Protein AF-A0A7X9P5X6-F1 (afdb_monomer_lite)

Structure (mmCIF, N/CA/C/O backbone):
data_AF-A0A7X9P5X6-F1
#
_entry.id   AF-A0A7X9P5X6-F1
#
loop_
_atom_site.group_PDB
_atom_site.id
_atom_site.type_symbol
_atom_site.label_atom_id
_atom_site.label_alt_id
_atom_site.label_comp_id
_atom_site.label_asym_id
_atom_site.label_entity_id
_atom_site.label_seq_id
_atom_site.pdbx_PDB_ins_code
_atom_site.Cartn_x
_atom_site.Cartn_y
_atom_site.Cartn_z
_atom_site.occupancy
_atom_site.B_iso_or_equiv
_atom_site.auth_seq_id
_atom_site.auth_comp_id
_atom_site.auth_asym_id
_atom_site.auth_atom_id
_atom_site.pdbx_PDB_model_num
ATOM 1 N N . MET A 1 1 ? -27.173 4.493 -9.302 1.00 32.12 1 MET A N 1
ATOM 2 C CA . MET A 1 1 ? -25.697 4.525 -9.372 1.00 32.12 1 MET A CA 1
ATOM 3 C C . MET A 1 1 ? -25.196 5.198 -8.106 1.00 32.12 1 MET A C 1
ATOM 5 O O . MET A 1 1 ? -25.791 6.210 -7.755 1.00 32.12 1 MET A O 1
ATOM 9 N N . PRO A 1 2 ? -24.207 4.637 -7.390 1.00 41.12 2 PRO A N 1
ATOM 10 C CA . PRO A 1 2 ? -23.535 5.359 -6.313 1.00 41.12 2 PRO A CA 1
ATOM 11 C C . PRO A 1 2 ? -22.932 6.648 -6.884 1.00 41.12 2 PRO A C 1
ATOM 13 O O . PRO A 1 2 ? -22.399 6.628 -7.992 1.00 41.12 2 PRO A O 1
ATOM 16 N N . ASP A 1 3 ? -23.072 7.753 -6.159 1.00 37.12 3 ASP A N 1
ATOM 17 C CA . ASP A 1 3 ? -22.521 9.054 -6.535 1.00 37.12 3 ASP A CA 1
ATOM 18 C C . ASP A 1 3 ? -20.977 8.978 -6.542 1.00 37.12 3 ASP A C 1
ATOM 20 O O . ASP A 1 3 ? -20.393 8.671 -5.497 1.00 37.12 3 ASP A O 1
ATOM 24 N N . PRO A 1 4 ? -20.302 9.207 -7.686 1.00 43.03 4 PRO A N 1
ATOM 25 C CA . PRO A 1 4 ? -18.842 9.131 -7.787 1.00 43.03 4 PRO A CA 1
ATOM 26 C C . PRO A 1 4 ? -18.109 10.176 -6.928 1.00 43.03 4 PRO A C 1
ATOM 28 O O . PRO A 1 4 ? -16.925 9.977 -6.618 1.00 43.03 4 PRO A O 1
ATOM 31 N N . ASP A 1 5 ? -18.807 11.234 -6.503 1.00 42.84 5 ASP A N 1
ATOM 32 C CA . ASP A 1 5 ? -18.291 12.281 -5.617 1.00 42.84 5 ASP A CA 1
ATOM 33 C C . ASP A 1 5 ? -18.535 11.969 -4.133 1.00 42.84 5 ASP A C 1
ATOM 35 O O . ASP A 1 5 ? -17.963 12.612 -3.248 1.00 42.84 5 ASP A O 1
ATOM 39 N N . ASN A 1 6 ? -19.333 10.943 -3.825 1.00 41.75 6 ASN A N 1
ATOM 40 C CA . ASN A 1 6 ? -19.602 10.504 -2.461 1.00 41.75 6 ASN A CA 1
ATOM 41 C C . ASN A 1 6 ? -18.711 9.307 -2.100 1.00 41.75 6 ASN A C 1
ATOM 43 O O . ASN A 1 6 ? -19.165 8.176 -1.913 1.00 41.75 6 ASN A O 1
ATOM 47 N N . ARG A 1 7 ? -17.402 9.566 -2.035 1.00 53.44 7 ARG A N 1
ATOM 48 C CA . ARG A 1 7 ? -16.402 8.587 -1.591 1.00 53.44 7 ARG A CA 1
ATOM 49 C C . ARG A 1 7 ? -16.391 8.542 -0.064 1.00 53.44 7 ARG A C 1
ATOM 51 O O . ARG A 1 7 ? -16.129 9.552 0.582 1.00 53.44 7 ARG A O 1
ATOM 58 N N . GLY A 1 8 ? -16.672 7.380 0.517 1.00 60.75 8 GLY A N 1
ATOM 59 C CA . GLY A 1 8 ? -16.677 7.206 1.966 1.00 60.75 8 GLY A CA 1
ATOM 60 C C . GLY A 1 8 ? -16.771 5.744 2.387 1.00 60.75 8 GLY A C 1
ATOM 61 O O . GLY A 1 8 ? -17.072 4.867 1.580 1.00 60.75 8 GLY A O 1
ATOM 62 N N . ILE A 1 9 ? -16.503 5.492 3.666 1.00 68.81 9 ILE A N 1
ATOM 63 C CA . ILE A 1 9 ? -16.635 4.172 4.286 1.00 68.81 9 ILE A CA 1
ATOM 64 C C . ILE A 1 9 ? -17.982 4.128 5.011 1.00 68.81 9 ILE A C 1
ATOM 66 O O . ILE A 1 9 ? -18.302 5.018 5.800 1.00 68.81 9 ILE A O 1
ATOM 70 N N . CYS A 1 10 ? -18.782 3.094 4.751 1.00 78.06 10 CYS A N 1
ATOM 71 C CA . CYS A 1 10 ? -20.004 2.855 5.512 1.00 78.06 10 CYS A CA 1
ATOM 72 C C . CYS A 1 10 ? -19.641 2.386 6.924 1.00 78.06 10 CYS A C 1
ATOM 74 O O . CYS A 1 10 ? -18.983 1.361 7.089 1.00 78.06 10 CYS A O 1
ATOM 76 N N . MET A 1 11 ? -20.097 3.121 7.936 1.00 82.06 11 MET A N 1
ATOM 77 C CA . MET A 1 11 ? -19.872 2.799 9.344 1.00 82.06 11 MET A CA 1
ATOM 78 C C . MET A 1 11 ? -21.203 2.658 10.076 1.00 82.06 11 MET A C 1
ATOM 80 O O . MET A 1 11 ? -22.177 3.339 9.747 1.00 82.06 11 MET A O 1
ATOM 84 N N . ALA A 1 12 ? -21.239 1.781 11.079 1.00 87.62 12 ALA A N 1
ATOM 85 C CA . ALA A 1 12 ? -22.390 1.664 11.961 1.00 87.62 12 ALA A CA 1
ATOM 86 C C . ALA A 1 12 ? -22.506 2.931 12.818 1.00 87.62 12 ALA A C 1
ATOM 88 O O . ALA A 1 12 ? -21.540 3.339 13.461 1.00 87.62 12 ALA A O 1
ATOM 89 N N . THR A 1 13 ? -23.681 3.556 12.821 1.00 90.25 13 THR A N 1
ATOM 90 C CA . THR A 1 13 ? -23.981 4.678 13.716 1.00 90.25 13 THR A CA 1
ATOM 91 C C . THR A 1 13 ? -24.154 4.188 15.147 1.00 90.25 13 THR A C 1
ATOM 93 O O . THR A 1 13 ? -24.623 3.070 15.357 1.00 90.25 13 THR A O 1
ATOM 96 N N . CYS A 1 14 ? -23.859 5.037 16.123 1.00 91.88 14 CYS A N 1
ATOM 97 C CA . CYS A 1 14 ? -24.010 4.708 17.538 1.00 91.88 14 CYS A CA 1
ATOM 98 C C . CYS A 1 14 ? -24.548 5.892 18.344 1.00 91.88 14 CYS A C 1
ATOM 100 O O . CYS A 1 14 ? -24.562 7.034 17.884 1.00 91.88 14 CYS A O 1
ATOM 102 N N . THR A 1 15 ? -24.989 5.617 19.568 1.00 92.75 15 THR A N 1
ATOM 103 C CA . THR A 1 15 ? -25.292 6.637 20.576 1.00 92.75 15 THR A CA 1
ATOM 104 C C . THR A 1 15 ? -24.248 6.516 21.682 1.00 92.75 15 THR A C 1
ATOM 106 O O . THR A 1 15 ? -24.051 5.399 22.148 1.00 92.75 15 THR A O 1
ATOM 109 N N . PRO A 1 16 ? -23.570 7.601 22.101 1.00 88.44 16 PRO A N 1
ATOM 110 C CA . PRO A 1 16 ? -22.516 7.525 23.112 1.00 88.44 16 PRO A CA 1
ATOM 111 C C . PRO A 1 16 ? -22.957 6.776 24.378 1.00 88.44 16 PRO A C 1
ATOM 113 O O . PRO A 1 16 ? -24.010 7.069 24.943 1.00 88.44 16 PRO A O 1
ATOM 116 N N . GLY A 1 17 ? -22.150 5.805 24.811 1.00 83.12 17 GLY A N 1
ATOM 117 C CA . GLY A 1 17 ? -22.438 4.932 25.950 1.00 83.12 17 GLY A CA 1
ATOM 118 C C . GLY A 1 17 ? -21.519 3.699 25.998 1.00 83.12 17 GLY A C 1
ATOM 119 O O . GLY A 1 17 ? -20.839 3.410 25.013 1.00 83.12 17 GLY A O 1
ATOM 120 N N . PRO A 1 18 ? -21.485 2.964 27.125 1.00 72.44 18 PRO A N 1
ATOM 121 C CA . PRO A 1 18 ? -20.575 1.829 27.332 1.00 72.44 18 PRO A CA 1
ATOM 122 C C . PRO A 1 18 ? -20.867 0.614 26.434 1.00 72.44 18 PRO A C 1
ATOM 124 O O . PRO A 1 18 ? -19.966 -0.163 26.151 1.00 72.44 18 PRO A O 1
ATOM 127 N N . GLU A 1 19 ? -22.100 0.474 25.940 1.00 80.75 19 GLU A N 1
ATOM 128 C CA . GLU A 1 19 ? -22.531 -0.603 25.028 1.00 80.75 19 GLU A CA 1
ATOM 129 C C . GLU A 1 19 ? -22.931 -0.055 23.649 1.00 80.75 19 GLU A C 1
ATOM 131 O O . GLU A 1 19 ? -23.718 -0.646 22.912 1.00 80.75 19 GLU A O 1
ATOM 136 N N . ALA A 1 20 ? -22.411 1.120 23.293 1.00 87.00 20 ALA A N 1
ATOM 137 C CA . ALA A 1 20 ? -22.791 1.826 22.075 1.00 87.00 20 ALA A CA 1
ATOM 138 C C . ALA A 1 20 ? -22.444 1.069 20.783 1.00 87.00 20 ALA A C 1
ATOM 140 O O . ALA A 1 20 ? -23.022 1.345 19.730 1.00 87.00 20 ALA A O 1
ATOM 141 N N . CYS A 1 21 ? -21.492 0.138 20.858 1.00 88.88 21 CYS A N 1
ATOM 142 C CA . CYS A 1 21 ? -20.980 -0.622 19.732 1.00 88.88 21 CYS A CA 1
ATOM 143 C C . CYS A 1 21 ? -20.977 -2.114 20.055 1.00 88.88 21 CYS A C 1
ATOM 145 O O . CYS A 1 21 ? -20.407 -2.543 21.050 1.00 88.88 21 CYS A O 1
ATOM 147 N N . ALA A 1 22 ? -21.594 -2.911 19.180 1.00 87.81 22 ALA A N 1
ATOM 148 C CA . ALA A 1 22 ? -21.736 -4.353 19.386 1.00 87.81 22 ALA A CA 1
ATOM 149 C C . ALA A 1 22 ? -20.424 -5.137 19.203 1.00 87.81 22 ALA A C 1
ATOM 151 O O . ALA A 1 22 ? -20.299 -6.258 19.690 1.00 87.81 22 ALA A O 1
ATOM 152 N N . ARG A 1 23 ? -19.453 -4.581 18.465 1.00 85.44 23 ARG A N 1
ATOM 153 C CA . ARG A 1 23 ? -18.170 -5.240 18.200 1.00 85.44 23 ARG A CA 1
ATOM 154 C C . ARG A 1 23 ? -17.191 -4.948 19.334 1.00 85.44 23 ARG A C 1
ATOM 156 O O . ARG A 1 23 ? -16.952 -3.791 19.661 1.00 85.44 23 ARG A O 1
ATOM 163 N N . GLN A 1 24 ? -16.599 -5.998 19.899 1.00 84.25 24 GLN A N 1
ATOM 164 C CA . GLN A 1 24 ? -15.570 -5.868 20.928 1.00 84.25 24 GLN A CA 1
ATOM 165 C C . GLN A 1 24 ? -14.385 -5.033 20.415 1.00 84.25 24 GLN A C 1
ATOM 167 O O . GLN A 1 24 ? -13.939 -5.220 19.283 1.00 84.25 24 GLN A O 1
ATOM 172 N N . GLY A 1 25 ? -13.900 -4.115 21.256 1.00 82.56 25 GLY A N 1
ATOM 173 C CA . GLY A 1 25 ? -12.820 -3.183 20.921 1.00 82.56 25 GLY A CA 1
ATOM 174 C C . GLY A 1 25 ? -13.265 -1.942 20.133 1.00 82.56 25 GLY A C 1
ATOM 175 O O . GLY A 1 25 ? -12.447 -1.084 19.827 1.00 82.56 25 GLY A O 1
ATOM 176 N N . TYR A 1 26 ? -14.555 -1.794 19.824 1.00 87.25 26 TYR A N 1
ATOM 177 C CA . TYR A 1 26 ? -15.064 -0.597 19.158 1.00 87.25 26 TYR A CA 1
ATOM 178 C C . TYR A 1 26 ? -15.691 0.354 20.174 1.00 87.25 26 TYR A C 1
ATOM 180 O O . TYR A 1 26 ? -16.473 -0.062 21.027 1.00 87.25 26 TYR A O 1
ATOM 188 N N . THR A 1 27 ? -15.406 1.646 20.033 1.00 88.00 27 THR A N 1
ATOM 189 C CA . THR A 1 27 ? -16.037 2.716 20.808 1.00 88.00 27 THR A CA 1
ATOM 190 C C . THR A 1 27 ? -16.797 3.670 19.899 1.00 88.00 27 THR A C 1
ATOM 192 O O . THR A 1 27 ? -16.543 3.789 18.696 1.00 88.00 27 THR A O 1
ATOM 195 N N . CYS A 1 28 ? -17.798 4.328 20.478 1.00 89.69 28 CYS A N 1
ATOM 196 C CA . CYS A 1 28 ? -18.613 5.299 19.770 1.00 89.69 28 CYS A CA 1
ATOM 197 C C . CYS A 1 28 ? -17.862 6.628 19.679 1.00 89.69 28 CYS A C 1
ATOM 199 O O . CYS A 1 28 ? -17.704 7.319 20.686 1.00 89.69 28 CYS A O 1
ATOM 201 N N . LYS A 1 29 ? -17.386 6.975 18.481 1.00 85.38 29 LYS A N 1
ATOM 202 C CA . LYS A 1 29 ? -16.604 8.189 18.220 1.00 85.38 29 LYS A CA 1
ATOM 203 C C . LYS A 1 29 ? -17.434 9.203 17.437 1.00 85.38 29 LYS A C 1
ATOM 205 O O . LYS A 1 29 ? -18.168 8.836 16.519 1.00 85.38 29 LYS A O 1
ATOM 210 N N . SER A 1 30 ? -17.289 10.482 17.778 1.00 84.62 30 SER A N 1
ATOM 211 C CA . SER A 1 30 ? -17.929 11.570 17.037 1.00 84.62 30 SER A CA 1
ATOM 212 C C . SER A 1 30 ? -17.147 11.870 15.761 1.00 84.62 30 SER A C 1
ATOM 214 O O . SER A 1 30 ? -15.949 12.158 15.797 1.00 84.62 30 SER A O 1
ATOM 216 N N . LEU A 1 31 ? -17.826 11.805 14.619 1.00 75.06 31 LEU A N 1
ATOM 217 C CA . LEU A 1 31 ? -17.379 12.456 13.401 1.00 75.06 31 LEU A CA 1
ATOM 218 C C . LEU A 1 31 ? -17.656 13.943 13.592 1.00 75.06 31 LEU A C 1
ATOM 220 O O . LEU A 1 31 ? -18.819 14.343 13.718 1.00 75.06 31 LEU A O 1
ATOM 224 N N . GLY A 1 32 ? -16.588 14.749 13.589 1.00 66.44 32 GLY A N 1
ATOM 225 C CA . GLY A 1 32 ? -16.692 16.208 13.515 1.00 66.44 32 GLY A CA 1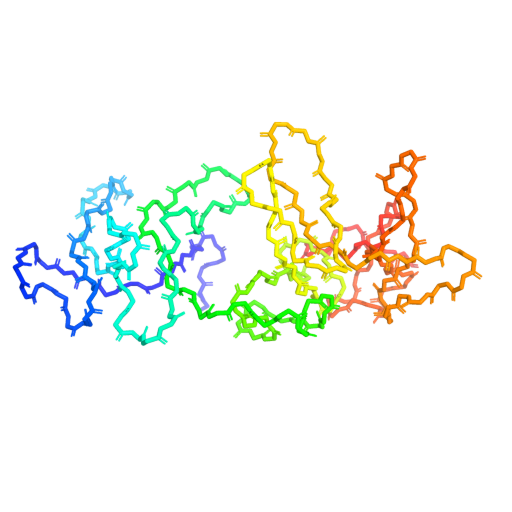
ATOM 226 C C . GLY A 1 32 ? -17.599 16.645 12.354 1.00 66.44 32 GLY A C 1
ATOM 227 O O . GLY A 1 32 ? -17.991 15.809 11.540 1.00 66.44 32 GLY A O 1
ATOM 228 N N . PRO A 1 33 ? -17.957 17.935 12.243 1.00 58.38 33 PRO A N 1
ATOM 229 C CA . PRO A 1 33 ? -19.085 18.398 11.433 1.00 58.38 33 PRO A CA 1
ATOM 230 C C . PRO A 1 33 ? -18.867 18.210 9.920 1.00 58.38 33 PRO A C 1
ATOM 232 O O . PRO A 1 33 ? -18.628 19.150 9.166 1.00 58.38 33 PRO A O 1
ATOM 235 N N . ALA A 1 34 ? -19.010 16.981 9.437 1.00 54.06 34 ALA A N 1
ATOM 236 C CA . ALA A 1 34 ? -19.056 16.645 8.033 1.00 54.06 34 ALA A CA 1
ATOM 237 C C . ALA A 1 34 ? -20.468 16.980 7.543 1.00 54.06 34 ALA A C 1
ATOM 239 O O . ALA A 1 34 ? -21.396 16.184 7.668 1.00 54.06 34 ALA A O 1
ATOM 240 N N . ARG A 1 35 ? -20.632 18.189 6.996 1.00 53.44 35 ARG A N 1
ATOM 241 C CA . ARG A 1 35 ? -21.887 18.675 6.391 1.00 53.44 35 ARG A CA 1
ATOM 242 C C . ARG A 1 35 ? -23.055 18.857 7.380 1.00 53.44 35 ARG A C 1
ATOM 244 O O . ARG A 1 35 ? -24.189 18.504 7.075 1.00 53.44 35 ARG A O 1
ATOM 251 N N . GLY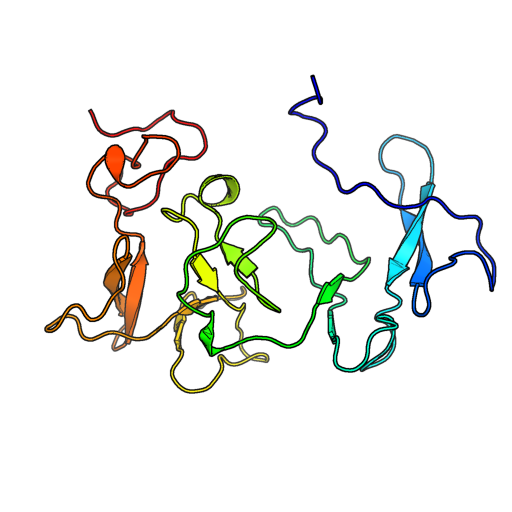 A 1 36 ? -22.790 19.475 8.534 1.00 53.88 36 GLY A N 1
ATOM 252 C CA . GLY A 1 36 ? -23.836 20.160 9.313 1.00 53.88 36 GLY A CA 1
ATOM 253 C C . GLY A 1 36 ? -24.554 19.354 10.401 1.00 53.88 36 GLY A C 1
ATOM 254 O O . GLY A 1 36 ? -25.485 19.881 11.000 1.00 53.88 36 GLY A O 1
ATOM 255 N N . ALA A 1 37 ? -24.120 18.129 10.702 1.00 61.34 37 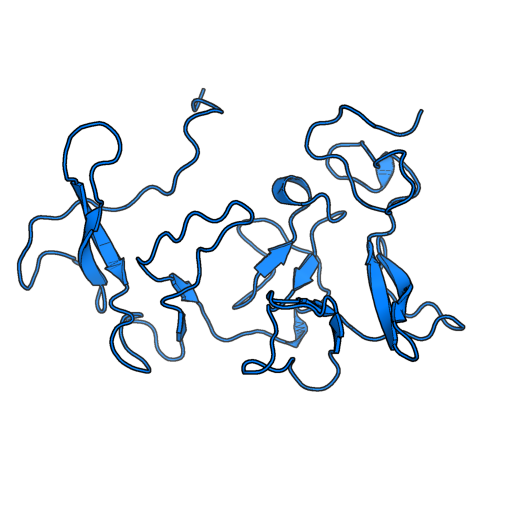ALA A N 1
ATOM 256 C CA . ALA A 1 37 ? -24.525 17.422 11.917 1.00 61.34 37 ALA A CA 1
ATOM 257 C C . ALA A 1 37 ? -23.374 16.553 12.432 1.00 61.34 37 ALA A C 1
ATOM 259 O O . ALA A 1 37 ? -22.733 15.856 11.643 1.00 61.34 37 ALA A O 1
ATOM 260 N N . GLU A 1 38 ? -23.130 16.578 13.744 1.00 71.19 38 GLU A N 1
ATOM 261 C CA . GLU A 1 38 ? -22.280 15.579 14.391 1.00 71.19 38 GLU A CA 1
ATOM 262 C C . GLU A 1 38 ? -22.928 14.205 14.225 1.00 71.19 38 GLU A C 1
ATOM 264 O O . GLU A 1 38 ? -24.117 14.015 14.504 1.00 71.19 38 GLU A O 1
ATOM 269 N N . LYS A 1 39 ? -22.154 13.242 13.731 1.00 82.25 39 LYS A N 1
ATOM 270 C CA . LYS A 1 39 ? -22.594 11.853 13.611 1.00 82.25 39 LYS A CA 1
ATOM 271 C C . LYS A 1 39 ? -21.665 10.989 14.427 1.00 82.25 39 LYS A C 1
ATOM 273 O O . LYS A 1 39 ? -20.463 11.002 14.210 1.00 82.25 39 LYS A O 1
ATOM 278 N N . ASN A 1 40 ? -22.232 10.197 15.321 1.00 87.69 40 ASN A N 1
ATOM 279 C CA . ASN A 1 40 ? -21.457 9.235 16.080 1.00 87.69 40 ASN A CA 1
ATOM 280 C C . ASN A 1 40 ? -21.431 7.895 15.344 1.00 87.69 40 ASN A C 1
ATOM 282 O O . ASN A 1 40 ? -22.470 7.412 14.878 1.00 87.69 40 ASN A O 1
ATOM 286 N N . VAL A 1 41 ? -20.247 7.304 15.238 1.00 88.69 41 VAL A N 1
ATOM 287 C CA . VAL A 1 41 ? -20.019 6.021 14.567 1.00 88.69 41 VAL A CA 1
ATOM 288 C C . VAL A 1 41 ? -19.155 5.102 15.414 1.00 88.69 41 VAL A C 1
ATOM 290 O O . VAL A 1 41 ? -18.311 5.550 16.187 1.00 88.69 41 VAL A O 1
ATOM 293 N N . CYS A 1 42 ? -19.363 3.801 15.254 1.00 88.88 42 CYS A N 1
ATOM 294 C CA . CYS A 1 42 ? -18.512 2.790 15.857 1.00 88.88 42 CYS A CA 1
ATOM 295 C C . CYS A 1 42 ? -17.194 2.682 15.099 1.00 88.88 42 CYS A C 1
ATOM 297 O O . CYS A 1 42 ? -17.184 2.339 13.914 1.00 88.88 42 CYS A O 1
ATOM 299 N N . ALA A 1 43 ? -16.091 2.909 15.805 1.00 85.75 43 ALA A N 1
ATOM 300 C CA . ALA A 1 43 ? -14.736 2.795 15.283 1.00 85.75 43 ALA A CA 1
ATOM 301 C C . ALA A 1 43 ? -13.828 2.059 16.285 1.00 85.75 43 ALA A C 1
ATOM 303 O O . ALA A 1 43 ? -14.134 2.068 17.480 1.00 85.75 43 ALA A O 1
ATOM 304 N N . PRO A 1 44 ? -12.729 1.428 15.830 1.00 85.69 44 PRO A N 1
ATOM 305 C CA . PRO A 1 44 ? -11.773 0.775 16.719 1.00 85.69 44 PRO A CA 1
ATOM 306 C C . PRO A 1 44 ? -11.218 1.727 17.784 1.00 85.69 44 PRO A C 1
ATOM 308 O O . PRO A 1 44 ? -10.893 2.881 17.493 1.00 85.69 44 PRO A O 1
ATOM 311 N N . ASP A 1 45 ? -11.073 1.251 19.015 1.00 84.69 45 ASP A N 1
ATOM 312 C CA . ASP A 1 45 ? -10.461 2.005 20.107 1.00 84.69 45 ASP A CA 1
ATOM 313 C C . ASP A 1 45 ? -8.944 1.790 20.175 1.00 84.69 45 ASP A C 1
ATOM 315 O O . ASP A 1 45 ? -8.439 1.111 21.061 1.00 84.69 45 ASP A O 1
ATOM 319 N N . CYS A 1 46 ? -8.211 2.385 19.230 1.00 78.50 46 CYS A N 1
ATOM 320 C CA . CYS A 1 46 ? -6.749 2.266 19.150 1.00 78.50 46 CYS A CA 1
ATOM 321 C C . CYS A 1 46 ? -5.972 3.077 20.212 1.00 78.50 46 CYS A C 1
ATOM 323 O O . CYS A 1 46 ? -4.812 3.417 19.991 1.00 78.50 46 CYS A O 1
ATOM 325 N N . ASN A 1 47 ? -6.593 3.456 21.334 1.00 72.69 47 ASN A N 1
ATOM 326 C CA . ASN A 1 47 ? -5.932 4.243 22.384 1.00 72.69 47 ASN A CA 1
ATOM 327 C C . ASN A 1 47 ? -5.051 3.396 23.319 1.00 72.69 47 ASN A C 1
ATOM 329 O O . ASN A 1 47 ? -4.252 3.948 24.073 1.00 72.69 47 ASN A O 1
ATOM 333 N N . GLU A 1 48 ? -5.172 2.069 23.275 1.00 62.06 48 GLU A N 1
ATOM 334 C CA . GLU A 1 48 ? -4.286 1.158 23.999 1.00 62.06 48 GLU A CA 1
ATOM 335 C C . GLU A 1 48 ? -3.306 0.496 23.025 1.00 62.06 48 GLU A C 1
ATOM 337 O O . GLU A 1 48 ? -3.669 0.186 21.893 1.00 62.06 48 GLU A O 1
ATOM 342 N N . ALA A 1 49 ? -2.076 0.218 23.476 1.00 52.09 49 ALA A N 1
ATOM 343 C CA . ALA A 1 49 ? -0.972 -0.298 22.650 1.00 52.09 49 ALA A CA 1
ATOM 344 C C . ALA A 1 49 ? -1.266 -1.625 21.905 1.00 52.09 49 ALA A C 1
ATOM 346 O O . ALA A 1 49 ? -0.510 -2.009 21.019 1.00 52.09 49 ALA A O 1
ATOM 347 N N . HIS A 1 50 ? -2.374 -2.300 22.228 1.00 52.53 50 HIS A N 1
ATOM 348 C CA . HIS A 1 50 ? -2.908 -3.474 21.527 1.00 52.53 50 HIS A CA 1
ATOM 349 C C . HIS A 1 50 ? -4.450 -3.472 21.457 1.00 52.53 50 HIS A C 1
ATOM 351 O O . HIS A 1 50 ? -5.063 -4.497 21.159 1.00 52.53 50 HIS A O 1
ATOM 357 N N . GLY A 1 51 ? -5.092 -2.356 21.808 1.00 55.03 51 GLY A N 1
ATOM 358 C CA . GLY A 1 51 ? -6.531 -2.299 22.043 1.00 55.03 51 GLY A CA 1
ATOM 359 C C . GLY A 1 51 ? -7.301 -1.922 20.794 1.00 55.03 51 GLY A C 1
ATOM 360 O O . GLY A 1 51 ? -6.873 -1.088 20.008 1.00 55.03 51 GLY A O 1
ATOM 361 N N . GLY A 1 52 ? -8.452 -2.558 20.622 1.00 69.19 52 GLY A N 1
ATOM 362 C CA . GLY A 1 52 ? -9.498 -2.100 19.715 1.00 69.19 52 GLY A CA 1
ATOM 363 C C . GLY A 1 52 ? -9.938 -3.126 18.674 1.00 69.19 52 GLY A C 1
ATOM 364 O O . GLY A 1 52 ? -11.063 -3.079 18.177 1.00 69.19 52 GLY A O 1
ATOM 365 N N . CYS A 1 53 ? -9.092 -4.107 18.385 1.00 75.50 53 CYS A N 1
ATOM 366 C CA . CYS A 1 53 ? -9.419 -5.186 17.465 1.00 75.50 53 CYS A CA 1
ATOM 367 C C . CYS A 1 53 ? -9.742 -6.420 18.296 1.00 75.50 53 CYS A C 1
ATOM 369 O O . CYS A 1 53 ? -8.861 -6.993 18.925 1.00 75.50 53 CYS A O 1
ATOM 371 N N . GLY A 1 54 ? -11.022 -6.794 18.371 1.00 74.25 54 GLY A N 1
ATOM 372 C CA . GLY A 1 54 ? -11.467 -7.955 19.152 1.00 74.25 54 GLY A CA 1
ATOM 373 C C . GLY A 1 54 ? -10.831 -9.283 18.713 1.00 74.25 54 GLY A C 1
ATOM 374 O O . GLY A 1 54 ? -10.952 -10.288 19.407 1.00 74.25 54 GLY A O 1
ATOM 375 N N . GLU A 1 55 ? -10.152 -9.302 17.567 1.00 82.94 55 GLU A N 1
ATOM 376 C CA . GLU A 1 55 ? -9.447 -10.447 17.016 1.00 82.94 55 GLU A CA 1
ATOM 377 C C . GLU A 1 55 ? -7.996 -10.570 17.522 1.00 82.94 55 GLU A C 1
ATOM 379 O O . GLU A 1 55 ? -7.191 -9.644 17.436 1.00 82.94 55 GLU A O 1
ATOM 384 N N . THR A 1 56 ? -7.613 -11.768 17.976 1.00 82.19 56 THR A N 1
ATOM 385 C CA . THR A 1 56 ? -6.248 -12.054 18.445 1.00 82.19 56 THR A CA 1
ATOM 386 C C . THR A 1 56 ? -5.197 -11.799 17.360 1.00 82.19 56 THR A C 1
ATOM 388 O O . THR A 1 56 ? -5.306 -12.302 16.240 1.00 82.19 56 THR A O 1
ATOM 391 N N . GLY A 1 57 ? -4.150 -11.053 17.720 1.00 80.50 57 GLY A N 1
ATOM 392 C CA . GLY A 1 57 ? -3.014 -10.740 16.849 1.00 80.50 57 GLY A CA 1
ATOM 393 C C . GLY A 1 57 ? -3.259 -9.596 15.866 1.00 80.50 57 GLY A C 1
ATOM 394 O O . GLY A 1 57 ? -2.341 -9.228 15.144 1.00 80.50 57 GLY A O 1
ATOM 395 N N . TRP A 1 58 ? -4.462 -9.023 15.814 1.00 86.12 58 TRP A N 1
ATOM 396 C CA . TRP A 1 58 ? -4.703 -7.835 15.002 1.00 86.12 58 TRP A CA 1
ATOM 397 C C . TRP A 1 58 ? -4.089 -6.602 15.660 1.00 86.12 58 TRP A C 1
ATOM 399 O O . TRP A 1 58 ? -4.095 -6.462 16.882 1.00 86.12 58 TRP A O 1
ATOM 409 N N . ILE A 1 59 ? -3.570 -5.708 14.828 1.00 82.81 59 ILE A N 1
ATOM 410 C CA . ILE A 1 59 ? -2.985 -4.437 15.237 1.00 82.81 59 ILE A CA 1
ATOM 411 C C . ILE A 1 59 ? -4.038 -3.355 14.999 1.00 82.81 59 ILE A C 1
ATOM 413 O O . ILE A 1 59 ? -4.666 -3.307 13.939 1.00 82.81 59 ILE A O 1
ATOM 417 N N . CYS A 1 60 ? -4.252 -2.503 15.998 1.00 84.56 60 CYS A N 1
ATOM 418 C CA . CYS A 1 60 ? -5.047 -1.294 15.842 1.00 84.56 60 CYS A CA 1
ATOM 419 C C . CYS A 1 60 ? -4.089 -0.167 15.476 1.00 84.56 60 CYS A C 1
ATOM 421 O O . CYS A 1 60 ? -3.344 0.303 16.331 1.00 84.56 60 CYS A O 1
ATOM 423 N N . ASP A 1 61 ? -4.072 0.232 14.210 1.00 77.69 61 ASP A N 1
ATOM 424 C CA . ASP A 1 61 ? -3.286 1.377 13.771 1.00 77.69 61 ASP A CA 1
ATOM 425 C C . ASP A 1 61 ? -4.151 2.644 13.912 1.00 77.69 61 ASP A C 1
ATOM 427 O O . ASP A 1 61 ? -5.122 2.791 13.164 1.00 77.69 61 ASP A O 1
ATOM 431 N N . PRO A 1 62 ? -3.856 3.556 14.863 1.00 75.06 62 PRO A N 1
ATOM 432 C CA . PRO A 1 62 ? -4.615 4.795 15.045 1.00 75.06 62 PRO A CA 1
ATOM 433 C C . PRO A 1 62 ? -4.441 5.792 13.886 1.00 75.06 62 PRO A C 1
ATOM 435 O O . PRO A 1 62 ? -5.256 6.710 13.752 1.00 75.06 62 PRO A O 1
ATOM 438 N N . TYR A 1 63 ? -3.408 5.617 13.059 1.00 68.56 63 TYR A N 1
ATOM 439 C CA . TYR A 1 63 ? -3.046 6.481 11.937 1.00 68.56 63 TYR A CA 1
ATOM 440 C C . TYR A 1 63 ? -3.443 5.893 10.577 1.00 68.56 63 TYR A C 1
ATOM 442 O O . TYR A 1 63 ? -3.577 6.648 9.611 1.00 68.56 63 TYR A O 1
ATOM 450 N N . ALA A 1 64 ? -3.715 4.588 10.495 1.00 63.19 64 ALA A N 1
ATOM 451 C CA . ALA A 1 64 ? -4.221 3.954 9.282 1.00 63.19 64 ALA A CA 1
ATOM 452 C C . ALA A 1 64 ? -5.476 4.678 8.775 1.00 63.19 64 ALA A C 1
ATOM 454 O O . ALA A 1 64 ? -6.530 4.684 9.415 1.00 63.19 64 ALA A O 1
ATOM 455 N N . GLY A 1 65 ? -5.361 5.275 7.587 1.00 52.03 65 GLY A N 1
ATOM 456 C CA . GLY A 1 65 ? -6.394 6.142 7.019 1.00 52.03 65 GLY A CA 1
ATOM 457 C C . GLY A 1 65 ? -5.911 7.537 6.629 1.00 52.03 65 GLY A C 1
ATOM 458 O O . GLY A 1 65 ? -6.725 8.310 6.122 1.00 52.03 65 GLY A O 1
ATOM 459 N N . VAL A 1 66 ? -4.618 7.855 6.790 1.00 50.91 66 VAL A N 1
ATOM 460 C CA . VAL A 1 66 ? -3.986 8.984 6.084 1.00 50.91 66 VAL A CA 1
ATOM 461 C C . VAL A 1 66 ? -3.919 8.659 4.590 1.00 50.91 66 VAL A C 1
ATOM 463 O O . VAL A 1 66 ? -2.892 8.271 4.048 1.00 50.91 66 VAL A O 1
ATOM 466 N N . PHE A 1 67 ? -5.043 8.783 3.890 1.00 49.44 67 PHE A N 1
ATOM 467 C CA . PHE A 1 67 ? -5.024 8.674 2.438 1.00 49.44 67 PHE A CA 1
ATOM 468 C C . PHE A 1 67 ? -4.293 9.881 1.840 1.00 49.44 67 PHE A C 1
ATOM 470 O O . PHE A 1 67 ? -4.487 11.019 2.279 1.00 49.44 67 PHE A O 1
ATOM 477 N N . LEU A 1 68 ? -3.484 9.601 0.812 1.00 44.91 68 LEU A N 1
ATOM 478 C CA . LEU A 1 68 ? -2.885 10.536 -0.148 1.00 44.91 68 LEU A CA 1
ATOM 479 C C . LEU A 1 68 ? -3.849 11.705 -0.440 1.00 44.91 68 LEU A C 1
ATOM 481 O O . LEU A 1 68 ? -4.771 11.582 -1.244 1.00 44.91 68 LEU A O 1
ATOM 485 N N . GLY A 1 69 ? -3.681 12.816 0.283 1.00 41.53 69 GLY A N 1
ATOM 486 C CA . GLY A 1 69 ? -4.665 13.906 0.349 1.00 41.53 69 GLY A CA 1
ATOM 487 C C . GLY A 1 69 ? -4.804 14.573 1.723 1.00 41.53 69 GLY A C 1
ATOM 488 O O . GLY A 1 69 ? -5.449 15.613 1.819 1.00 41.53 69 GLY A O 1
ATOM 489 N N . GLY A 1 70 ? -4.191 14.020 2.778 1.00 39.47 70 GLY A N 1
ATOM 490 C CA . GLY A 1 70 ? -4.022 14.699 4.073 1.00 39.47 70 GLY A CA 1
ATOM 491 C C . GLY A 1 70 ? -5.253 14.699 4.986 1.00 39.47 70 GLY A C 1
ATOM 492 O O . GLY A 1 70 ? -5.238 15.350 6.027 1.00 39.47 70 GLY A O 1
ATOM 493 N N . ALA A 1 71 ? -6.313 13.966 4.635 1.00 43.41 71 ALA A N 1
ATOM 494 C CA . ALA A 1 71 ? -7.449 13.765 5.526 1.00 43.41 71 ALA A CA 1
ATOM 495 C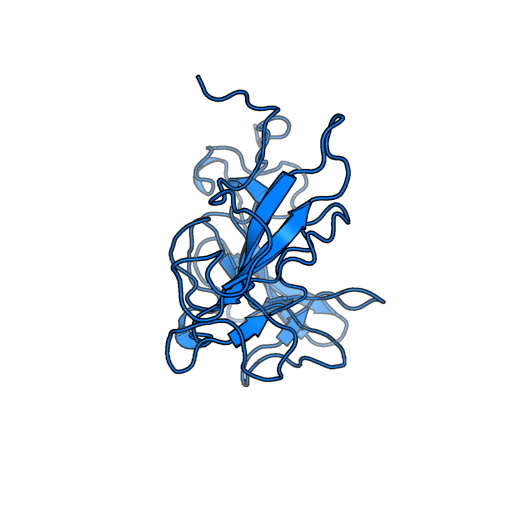 C . ALA A 1 71 ? -7.145 12.612 6.493 1.00 43.41 71 ALA A C 1
ATOM 497 O O . ALA A 1 71 ? -7.339 11.443 6.168 1.00 43.41 71 ALA A O 1
ATOM 498 N N . THR A 1 72 ? -6.659 12.942 7.688 1.00 49.53 72 THR A N 1
ATOM 499 C CA . THR A 1 72 ? -6.567 12.019 8.822 1.00 49.53 72 THR A CA 1
ATOM 500 C C . THR A 1 72 ? -7.971 11.703 9.326 1.00 49.53 72 THR A C 1
ATOM 502 O O . THR A 1 72 ? -8.562 12.440 10.116 1.00 49.53 72 THR A O 1
ATOM 505 N N . PHE A 1 73 ? -8.522 10.571 8.906 1.00 53.53 73 PHE A N 1
ATOM 506 C CA . PHE A 1 73 ? -9.633 9.964 9.628 1.00 53.53 73 PHE A CA 1
ATOM 507 C C . PHE A 1 73 ? -9.033 9.241 10.838 1.00 53.53 73 PHE A C 1
ATOM 509 O O . PHE A 1 73 ? -8.797 8.042 10.775 1.00 53.53 73 PHE A O 1
ATOM 516 N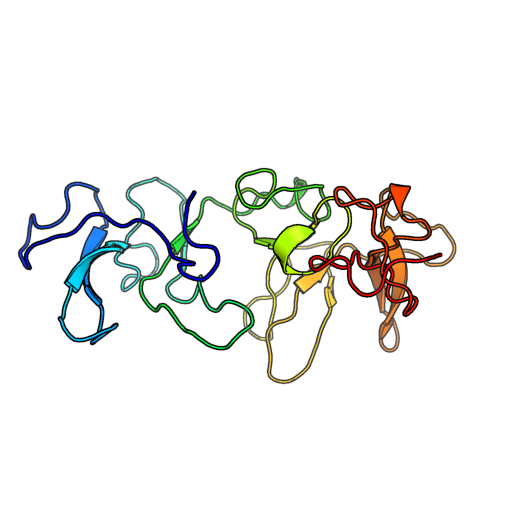 N . GLY A 1 74 ? -8.742 9.973 11.923 1.00 56.59 74 GLY A N 1
ATOM 517 C CA . GLY A 1 74 ? -8.147 9.472 13.182 1.00 56.59 74 GLY A CA 1
ATOM 518 C C . GLY A 1 74 ? -9.030 8.492 13.973 1.00 56.59 74 GLY A C 1
ATOM 519 O O . GLY A 1 74 ? -9.101 8.530 15.199 1.00 56.59 74 GLY A O 1
ATOM 520 N N . PHE A 1 75 ? -9.773 7.644 13.271 1.00 67.25 75 PHE A N 1
ATOM 521 C CA . PHE A 1 75 ? -10.660 6.630 13.821 1.00 67.25 75 PHE A CA 1
ATOM 522 C C . PHE A 1 75 ? -9.938 5.304 14.048 1.00 67.25 75 PHE A C 1
ATOM 524 O O . PHE A 1 75 ? -10.453 4.482 14.805 1.00 67.25 75 PHE A O 1
ATOM 531 N N . GLY A 1 76 ? -8.742 5.157 13.474 1.00 72.62 76 GLY A N 1
ATOM 532 C CA . GLY A 1 76 ? -7.925 3.960 13.519 1.00 72.62 76 GLY A CA 1
ATOM 533 C C . GLY A 1 76 ? -8.499 2.810 12.691 1.00 72.62 76 GLY A C 1
ATOM 534 O O . GLY A 1 76 ? -9.702 2.740 12.415 1.00 72.62 76 GLY A O 1
ATOM 535 N N . ARG A 1 77 ? -7.634 1.888 12.278 1.00 79.62 77 ARG A N 1
ATOM 536 C CA . ARG A 1 77 ? -8.009 0.691 11.526 1.00 79.62 77 ARG A CA 1
ATOM 537 C C . ARG A 1 77 ? -7.488 -0.546 12.232 1.00 79.62 77 ARG A C 1
ATOM 539 O O . ARG A 1 77 ? -6.328 -0.627 12.609 1.00 79.62 77 ARG A O 1
ATOM 546 N N . CYS A 1 78 ? -8.352 -1.548 12.304 1.00 83.69 78 CYS A N 1
ATOM 547 C CA . CYS A 1 78 ? -7.935 -2.899 12.627 1.00 83.69 78 CYS A CA 1
ATOM 548 C C . CYS A 1 78 ? -7.328 -3.569 11.401 1.00 83.69 78 CYS A C 1
ATOM 550 O O . CYS A 1 78 ? -8.019 -3.765 10.393 1.00 83.69 78 CYS A O 1
ATOM 552 N N . GLN A 1 79 ? -6.054 -3.933 11.502 1.00 82.50 79 GLN A N 1
ATOM 553 C CA . GLN A 1 79 ? -5.339 -4.687 10.486 1.00 82.50 79 GLN A CA 1
ATOM 554 C C . GLN A 1 79 ? -4.904 -6.051 11.029 1.00 82.50 79 GLN A C 1
ATOM 556 O O . GLN A 1 79 ? -4.462 -6.149 12.175 1.00 82.50 79 GLN A O 1
ATOM 561 N N . PRO A 1 80 ? -5.054 -7.134 10.247 1.00 85.81 80 PRO A N 1
ATOM 562 C CA . PRO A 1 80 ? -4.446 -8.405 10.614 1.00 85.81 80 PRO A CA 1
ATOM 563 C C . PRO A 1 80 ? -2.912 -8.269 10.603 1.00 85.81 80 PRO A C 1
ATOM 565 O O . PRO A 1 80 ? -2.404 -7.316 10.015 1.00 85.81 80 PRO A O 1
ATOM 568 N N . PRO A 1 81 ? -2.170 -9.228 11.187 1.00 85.12 81 PRO A N 1
ATOM 569 C CA . PRO A 1 81 ? -0.719 -9.277 11.041 1.00 85.12 81 PRO A CA 1
ATOM 570 C C . PRO A 1 81 ? -0.293 -9.178 9.577 1.00 85.12 81 PRO A C 1
ATOM 572 O O . PRO A 1 81 ? -0.927 -9.797 8.712 1.00 85.12 81 PRO A O 1
ATOM 575 N N . LEU A 1 82 ? 0.785 -8.432 9.342 1.00 85.50 82 LEU A N 1
ATOM 576 C CA . LEU A 1 82 ? 1.429 -8.318 8.044 1.00 85.50 82 LEU A CA 1
ATOM 577 C C . LEU A 1 82 ? 1.890 -9.694 7.557 1.00 85.50 82 LEU A C 1
ATOM 579 O O . LEU A 1 82 ? 2.642 -10.396 8.234 1.00 85.50 82 LEU A O 1
ATOM 583 N N . ASP A 1 83 ? 1.431 -10.074 6.372 1.00 88.88 83 ASP A N 1
ATOM 584 C CA . ASP A 1 83 ? 1.938 -11.225 5.638 1.00 88.88 83 ASP A CA 1
ATOM 585 C C . ASP A 1 83 ? 3.084 -10.767 4.734 1.00 88.88 83 ASP A C 1
ATOM 587 O O . ASP A 1 83 ? 2.867 -10.308 3.610 1.00 88.88 83 ASP A O 1
ATOM 591 N N . THR A 1 84 ? 4.315 -10.864 5.236 1.00 86.75 84 THR A N 1
ATOM 592 C CA . THR A 1 84 ? 5.511 -10.410 4.511 1.00 86.75 84 THR A CA 1
ATOM 593 C C . THR A 1 84 ? 5.735 -11.175 3.208 1.00 86.75 84 THR A C 1
ATOM 595 O O . THR A 1 84 ? 6.308 -10.625 2.272 1.00 86.75 84 THR A O 1
ATOM 598 N N . VAL A 1 85 ? 5.213 -12.401 3.090 1.00 85.75 85 VAL A N 1
ATOM 599 C CA . VAL A 1 85 ? 5.284 -13.203 1.857 1.00 85.75 85 VAL A CA 1
ATOM 600 C C . VAL A 1 85 ? 4.404 -12.608 0.753 1.00 85.75 85 VAL A C 1
ATOM 602 O O . VAL A 1 85 ? 4.672 -12.809 -0.432 1.00 85.75 85 VAL A O 1
ATOM 605 N N . ALA A 1 86 ? 3.364 -11.855 1.119 1.00 87.25 86 ALA A N 1
ATOM 606 C CA . ALA A 1 86 ? 2.498 -11.175 0.165 1.00 87.25 86 ALA A CA 1
ATOM 607 C C . ALA A 1 86 ? 3.087 -9.850 -0.342 1.00 87.25 86 ALA A C 1
ATOM 609 O O . ALA A 1 86 ? 2.586 -9.325 -1.336 1.00 87.25 86 ALA A O 1
ATOM 610 N N . LEU A 1 87 ? 4.123 -9.297 0.300 1.00 87.19 87 LEU A N 1
ATOM 611 C CA . LEU A 1 87 ? 4.729 -8.030 -0.111 1.00 87.19 87 LEU A CA 1
ATOM 612 C C . LEU A 1 87 ? 5.395 -8.152 -1.483 1.00 87.19 87 LEU A C 1
ATOM 614 O O . LEU A 1 87 ? 6.006 -9.158 -1.835 1.00 87.19 87 LEU A O 1
ATOM 618 N N . GLY A 1 88 ? 5.188 -7.136 -2.317 1.00 83.50 88 GLY A N 1
ATOM 619 C CA . GLY A 1 88 ? 5.487 -7.197 -3.744 1.00 83.50 88 GLY A CA 1
ATOM 620 C C . GLY A 1 88 ? 4.481 -8.023 -4.561 1.00 83.50 88 GLY A C 1
ATOM 621 O O . GLY A 1 88 ? 4.518 -7.991 -5.788 1.00 83.50 88 GLY A O 1
ATOM 622 N N . GLY A 1 89 ? 3.548 -8.741 -3.932 1.00 87.38 89 GLY A N 1
ATOM 623 C CA . GLY A 1 89 ? 2.504 -9.533 -4.585 1.00 87.38 89 GLY A CA 1
ATOM 624 C C . GLY A 1 89 ? 1.379 -8.691 -5.206 1.00 87.38 89 GLY A C 1
ATOM 625 O O . GLY A 1 89 ? 1.256 -7.494 -4.923 1.00 87.38 89 GLY A O 1
ATOM 626 N N . PRO A 1 90 ? 0.592 -9.255 -6.145 1.00 89.00 90 PRO A N 1
ATOM 627 C CA . PRO A 1 90 ? -0.521 -8.547 -6.773 1.00 89.00 90 PRO A CA 1
ATOM 628 C C . PRO A 1 90 ? -1.682 -8.388 -5.796 1.00 89.00 90 PRO A C 1
ATOM 630 O O . PRO A 1 90 ? -1.920 -9.244 -4.943 1.00 89.00 90 PRO A O 1
ATOM 633 N N . CYS A 1 91 ? -2.447 -7.311 -5.944 1.00 90.50 91 CYS A N 1
ATOM 634 C CA . CYS A 1 91 ? -3.550 -7.031 -5.036 1.00 90.50 91 CYS A CA 1
ATOM 635 C C . CYS A 1 91 ? -4.672 -6.222 -5.671 1.00 90.50 91 CYS A C 1
ATOM 637 O O . CYS A 1 91 ? -4.561 -5.646 -6.748 1.00 90.50 91 CYS A O 1
ATOM 639 N N . ARG A 1 92 ? -5.791 -6.163 -4.957 1.00 86.69 92 ARG A N 1
ATOM 640 C CA . ARG A 1 92 ? -6.916 -5.269 -5.219 1.00 86.69 92 ARG A CA 1
ATOM 641 C C . ARG A 1 92 ? -7.245 -4.525 -3.932 1.00 86.69 92 ARG A C 1
ATOM 643 O O . ARG A 1 92 ? -6.891 -4.980 -2.849 1.00 86.69 92 ARG A O 1
ATOM 650 N N . ILE A 1 93 ? -7.995 -3.428 -4.041 1.00 80.25 93 ILE A N 1
ATOM 651 C CA . ILE A 1 93 ? -8.407 -2.591 -2.895 1.00 80.25 93 ILE A CA 1
ATOM 652 C C . ILE A 1 93 ? -8.910 -3.427 -1.704 1.00 80.25 93 ILE A C 1
ATOM 654 O O . ILE A 1 93 ? -8.651 -3.089 -0.555 1.00 80.25 93 ILE A O 1
ATOM 658 N N . THR A 1 94 ? -9.622 -4.522 -1.972 1.00 73.81 94 THR A N 1
ATOM 659 C CA . THR A 1 94 ? -10.267 -5.351 -0.948 1.00 73.81 94 THR A CA 1
ATOM 660 C C . THR A 1 94 ? -9.605 -6.714 -0.726 1.00 73.81 94 THR A C 1
ATOM 662 O O . THR A 1 94 ? -10.158 -7.526 0.012 1.00 73.81 94 THR A O 1
ATOM 665 N N . SER A 1 95 ? -8.485 -7.034 -1.384 1.00 80.50 95 SER A N 1
ATOM 666 C CA . SER A 1 95 ? -7.902 -8.385 -1.326 1.00 80.50 95 SER A CA 1
ATOM 667 C C . SER A 1 95 ? -6.440 -8.432 -1.763 1.00 80.50 95 SER A C 1
ATOM 669 O O . SER A 1 95 ? -6.051 -7.713 -2.674 1.00 80.50 95 SER A O 1
ATOM 671 N N . GLY A 1 96 ? -5.664 -9.369 -1.225 1.00 78.81 96 GLY A N 1
ATOM 672 C CA . GLY A 1 96 ? -4.319 -9.692 -1.721 1.00 78.81 96 GLY A CA 1
ATOM 673 C C . GLY A 1 96 ? -3.185 -9.238 -0.807 1.00 78.81 96 GLY A C 1
ATOM 674 O O . GLY A 1 96 ? -2.160 -9.899 -0.794 1.00 78.81 96 GLY A O 1
ATOM 675 N N . CYS A 1 97 ? -3.396 -8.212 0.027 1.00 85.75 97 CYS A N 1
ATOM 676 C CA . CYS A 1 97 ? -2.410 -7.762 1.019 1.00 85.75 97 CYS A CA 1
ATOM 677 C C . CYS A 1 97 ? -2.979 -7.928 2.418 1.00 85.75 97 CYS A C 1
ATOM 679 O O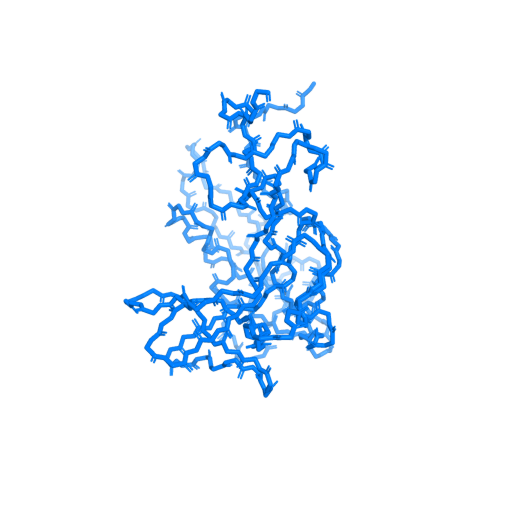 . CYS A 1 97 ? -3.747 -7.089 2.900 1.00 85.75 97 CYS A O 1
ATOM 681 N N . ARG A 1 98 ? -2.659 -9.045 3.069 1.00 87.06 98 ARG A N 1
ATOM 682 C CA . ARG A 1 98 ? -3.064 -9.244 4.456 1.00 87.06 98 ARG A CA 1
ATOM 683 C C . ARG A 1 98 ? -2.128 -8.440 5.353 1.00 87.06 98 ARG A C 1
ATOM 685 O O . ARG A 1 98 ? -0.941 -8.719 5.404 1.00 87.06 98 ARG A O 1
ATOM 692 N N . GLY A 1 99 ? -2.691 -7.449 6.036 1.00 80.88 99 GLY A N 1
ATOM 693 C CA . GLY A 1 99 ? -1.972 -6.645 7.022 1.00 80.88 99 GLY A CA 1
ATOM 694 C C . GLY A 1 99 ? -1.107 -5.532 6.441 1.00 80.88 99 GLY A C 1
ATOM 695 O O . GLY A 1 99 ? -0.507 -4.826 7.226 1.00 80.88 99 GLY A O 1
ATOM 696 N N . GLY A 1 100 ? -1.105 -5.353 5.114 1.00 84.38 100 GLY A N 1
ATOM 697 C CA . GLY A 1 100 ? -0.450 -4.227 4.446 1.00 84.38 100 GLY A CA 1
ATOM 698 C C . GLY A 1 100 ? -1.392 -3.437 3.537 1.00 84.38 100 GLY A C 1
ATOM 699 O O . GLY A 1 100 ? -2.621 -3.619 3.540 1.00 84.38 100 GLY A O 1
ATOM 700 N N . PHE A 1 101 ? -0.813 -2.568 2.715 1.00 84.88 101 PHE A N 1
ATOM 701 C CA . PHE A 1 101 ? -1.520 -1.674 1.805 1.00 84.88 101 PHE A CA 1
ATOM 702 C C . PHE A 1 101 ? -1.479 -2.188 0.372 1.00 84.88 101 PHE A C 1
ATOM 704 O O . PHE A 1 101 ? -0.444 -2.590 -0.150 1.00 84.88 101 PHE A O 1
ATOM 711 N N . CYS A 1 102 ? -2.630 -2.134 -0.297 1.00 88.19 102 CYS A N 1
ATOM 712 C CA . CYS A 1 102 ? -2.667 -2.332 -1.735 1.00 88.19 102 CYS A CA 1
ATOM 713 C C . CYS A 1 102 ? -2.488 -0.985 -2.431 1.00 88.19 102 CYS A C 1
ATOM 715 O O . CYS A 1 102 ? -3.422 -0.174 -2.470 1.00 88.19 102 CYS A O 1
ATOM 717 N N . LEU A 1 103 ? -1.318 -0.772 -3.029 1.00 88.00 103 LEU A N 1
ATOM 718 C CA . LEU A 1 103 ? -1.110 0.269 -4.028 1.00 88.00 103 LEU A CA 1
ATOM 719 C C . LEU A 1 103 ? -1.889 -0.159 -5.270 1.00 88.00 103 LEU A C 1
ATOM 721 O O . LEU A 1 103 ? -1.376 -0.866 -6.126 1.00 88.00 103 LEU A O 1
ATOM 725 N N . ALA A 1 104 ? -3.185 0.149 -5.301 1.00 88.56 104 ALA A N 1
ATOM 726 C CA . ALA A 1 104 ? -4.098 -0.339 -6.325 1.00 88.56 104 ALA A CA 1
ATOM 727 C C . ALA A 1 104 ? -4.036 0.514 -7.596 1.00 88.56 104 ALA A C 1
ATOM 729 O O . ALA A 1 104 ? -3.985 1.745 -7.521 1.00 88.56 104 ALA A O 1
ATOM 730 N N . GLU A 1 105 ? -4.182 -0.131 -8.755 1.00 88.75 105 GLU A N 1
ATOM 731 C CA . GLU A 1 105 ? -4.230 0.537 -10.062 1.00 88.75 105 GLU A CA 1
ATOM 732 C C . GLU A 1 105 ? -5.261 1.672 -10.093 1.00 88.75 105 GLU A C 1
ATOM 734 O O . GLU A 1 105 ? -4.956 2.791 -10.480 1.00 88.75 105 GLU A O 1
ATOM 739 N N . SER A 1 106 ? -6.469 1.427 -9.583 1.00 85.69 106 SER A N 1
ATOM 740 C CA . SER A 1 106 ? -7.561 2.406 -9.585 1.00 85.69 106 SER A CA 1
ATOM 741 C C . SER A 1 106 ? -7.362 3.599 -8.642 1.00 85.69 106 SER A C 1
ATOM 743 O O . SER A 1 106 ? -8.163 4.533 -8.681 1.00 85.69 106 SER A O 1
ATOM 745 N N . LEU A 1 107 ? -6.368 3.554 -7.750 1.00 84.19 107 LEU A N 1
ATOM 746 C CA . LEU A 1 107 ? -6.090 4.625 -6.787 1.00 84.19 107 LEU A CA 1
ATOM 747 C C . LEU A 1 107 ? -4.817 5.384 -7.145 1.00 84.19 107 LEU A C 1
ATOM 749 O O . LEU A 1 107 ? -4.840 6.610 -7.205 1.00 84.19 107 LEU A O 1
ATOM 753 N N . VAL A 1 108 ? -3.731 4.650 -7.374 1.00 85.44 108 VAL A N 1
ATOM 754 C CA . VAL A 1 108 ? -2.374 5.196 -7.506 1.00 85.44 108 VAL A CA 1
ATOM 755 C C . VAL A 1 108 ? -1.680 4.775 -8.801 1.00 85.44 108 VAL A C 1
ATOM 757 O O . VAL A 1 108 ? -0.521 5.112 -8.998 1.00 85.44 108 VAL A O 1
ATOM 760 N N . GLY A 1 109 ? -2.363 4.041 -9.683 1.00 88.88 109 GLY A N 1
ATOM 761 C CA . GLY A 1 109 ? -1.828 3.675 -10.994 1.00 88.88 109 GLY A CA 1
ATOM 762 C C . GLY A 1 109 ? -0.877 2.481 -10.999 1.00 88.88 109 GLY A C 1
ATOM 763 O O . GLY A 1 109 ? -0.319 2.157 -12.031 1.00 88.88 109 GLY A O 1
ATOM 764 N N . TYR A 1 110 ? -0.685 1.780 -9.885 1.00 90.88 110 TYR A N 1
ATOM 765 C CA . TYR A 1 110 ? 0.183 0.599 -9.861 1.00 90.88 110 TYR A CA 1
ATOM 766 C C . TYR A 1 110 ? -0.425 -0.551 -10.688 1.00 90.88 110 TYR A C 1
ATOM 768 O O . TYR A 1 110 ? -1.504 -1.032 -10.317 1.00 90.88 110 TYR A O 1
ATOM 776 N N . PRO A 1 111 ? 0.238 -1.019 -11.765 1.00 91.00 111 PRO A N 1
ATOM 777 C CA . PRO A 1 111 ? -0.286 -2.062 -12.644 1.00 91.00 111 PRO A CA 1
ATOM 778 C C . PRO A 1 111 ? -0.651 -3.323 -11.862 1.00 91.00 111 PRO A C 1
ATOM 780 O O . PRO A 1 111 ? 0.155 -3.832 -11.076 1.00 91.00 111 PRO A O 1
ATOM 783 N N . HIS A 1 112 ? -1.889 -3.800 -12.031 1.00 89.06 112 HIS A N 1
ATOM 784 C CA . HIS A 1 112 ? -2.433 -4.978 -11.334 1.00 89.06 112 HIS A CA 1
ATOM 785 C C . HIS A 1 112 ? -2.386 -4.936 -9.790 1.00 89.06 112 HIS A C 1
ATOM 787 O O . HIS A 1 112 ? -2.661 -5.946 -9.134 1.00 89.06 112 HIS A O 1
ATOM 793 N N . GLY A 1 113 ? -2.087 -3.774 -9.209 1.00 89.50 113 GLY A N 1
ATOM 794 C CA . GLY A 1 113 ? -1.902 -3.575 -7.779 1.00 89.50 113 GLY A CA 1
ATOM 795 C C . GLY A 1 113 ? -0.600 -4.162 -7.223 1.00 89.50 113 GLY A C 1
ATOM 796 O O . GLY A 1 113 ? -0.125 -5.212 -7.660 1.00 89.50 113 GLY A O 1
ATOM 797 N N . LEU A 1 114 ? -0.028 -3.505 -6.217 1.00 88.81 114 LEU A N 1
ATOM 798 C CA . LEU A 1 114 ? 1.156 -3.971 -5.493 1.00 88.81 114 LEU A CA 1
ATOM 799 C C . LEU A 1 114 ? 0.899 -3.965 -3.986 1.00 88.81 114 LEU A C 1
ATOM 801 O O . LEU A 1 114 ? 0.507 -2.938 -3.431 1.00 88.81 114 LEU A O 1
ATOM 805 N N . CYS A 1 115 ? 1.137 -5.098 -3.330 1.00 90.50 115 CYS A N 1
ATOM 806 C CA . CYS A 1 115 ? 1.204 -5.136 -1.878 1.00 90.50 115 CYS A CA 1
ATOM 807 C C . CYS A 1 115 ? 2.468 -4.458 -1.389 1.00 90.50 115 CYS A C 1
ATOM 809 O O . CYS A 1 115 ? 3.573 -4.888 -1.720 1.00 90.50 115 CYS A O 1
ATOM 811 N N . ALA A 1 116 ? 2.278 -3.428 -0.584 1.00 88.00 116 ALA A N 1
ATOM 812 C CA . ALA A 1 116 ? 3.333 -2.660 0.036 1.00 88.00 116 ALA A CA 1
ATOM 813 C C . ALA A 1 116 ? 3.033 -2.484 1.523 1.00 88.00 116 ALA A C 1
ATOM 815 O O . ALA A 1 116 ? 1.876 -2.516 1.945 1.00 88.00 116 ALA A O 1
ATOM 816 N N . GLU A 1 117 ? 4.089 -2.269 2.289 1.00 87.06 117 GLU A N 1
ATOM 817 C CA . GLU A 1 117 ? 4.006 -1.799 3.667 1.00 87.06 117 GLU A CA 1
ATOM 818 C C . GLU A 1 117 ? 4.522 -0.365 3.705 1.00 87.06 117 GLU A C 1
ATOM 820 O O . GLU A 1 117 ? 5.415 -0.022 2.929 1.00 87.06 117 GLU A O 1
ATOM 825 N N . GLU A 1 118 ? 3.942 0.488 4.543 1.00 85.12 118 GLU A N 1
ATOM 826 C CA . GLU A 1 118 ? 4.509 1.815 4.781 1.00 85.12 118 GLU A CA 1
ATOM 827 C C . GLU A 1 118 ? 5.812 1.687 5.576 1.00 85.12 118 GLU A C 1
ATOM 829 O O . GLU A 1 118 ? 6.032 0.721 6.298 1.00 85.12 118 GLU A O 1
ATOM 834 N N . CYS A 1 119 ? 6.709 2.653 5.425 1.00 85.00 119 CYS A N 1
ATOM 835 C CA . CYS A 1 119 ? 7.938 2.688 6.203 1.00 85.00 119 CYS A CA 1
ATOM 836 C C . CYS A 1 119 ? 8.377 4.110 6.514 1.00 85.00 119 CYS A C 1
ATOM 838 O O . CYS A 1 119 ? 8.038 5.075 5.823 1.00 85.00 119 CYS A O 1
ATOM 840 N N . GLY A 1 120 ? 9.179 4.244 7.563 1.00 82.56 120 GLY A N 1
ATOM 841 C CA . GLY A 1 120 ? 9.735 5.519 7.980 1.00 82.56 120 GLY A CA 1
ATOM 842 C C . GLY A 1 120 ? 10.827 5.371 9.037 1.00 82.56 120 GLY A C 1
ATOM 843 O O . GLY A 1 120 ? 11.215 4.260 9.392 1.00 82.56 120 GLY A O 1
ATOM 844 N N . PRO A 1 121 ? 11.320 6.492 9.591 1.00 77.38 121 PRO A N 1
ATOM 845 C CA . PRO A 1 121 ? 12.396 6.483 10.588 1.00 77.38 121 PRO A CA 1
ATOM 846 C C . PRO A 1 121 ? 12.092 5.660 11.847 1.00 77.38 121 PRO A C 1
ATOM 848 O O . PRO A 1 121 ? 13.013 5.218 12.527 1.00 77.38 121 PRO A O 1
ATOM 851 N N . PHE A 1 122 ? 10.808 5.487 12.165 1.00 79.50 122 PHE A N 1
ATOM 852 C CA . PHE A 1 122 ? 10.333 4.762 13.344 1.00 79.50 122 PHE A CA 1
ATOM 853 C C . PHE A 1 122 ? 9.647 3.437 13.006 1.00 79.50 122 PHE A C 1
ATOM 855 O O . PHE A 1 122 ? 9.257 2.726 13.925 1.00 79.50 122 PHE A O 1
ATOM 862 N N . ASP A 1 123 ? 9.515 3.118 11.718 1.00 80.19 123 ASP A N 1
ATOM 863 C CA . ASP A 1 123 ? 8.851 1.909 11.238 1.00 80.19 123 ASP A CA 1
ATOM 864 C C . ASP A 1 123 ? 9.661 1.337 10.065 1.00 80.19 123 ASP A C 1
ATOM 866 O O . ASP A 1 123 ? 9.435 1.694 8.902 1.00 80.19 123 ASP A O 1
ATOM 870 N N . PRO A 1 124 ? 10.747 0.600 10.361 1.00 85.62 124 PRO A N 1
ATOM 871 C CA . PRO A 1 124 ? 11.606 0.053 9.326 1.00 85.62 124 PRO A CA 1
ATOM 872 C C . PRO A 1 124 ? 10.882 -1.057 8.566 1.00 85.62 124 PRO A C 1
ATOM 874 O O . PRO A 1 124 ? 10.043 -1.769 9.113 1.00 85.62 124 PRO A O 1
ATOM 877 N N . CYS A 1 125 ? 11.270 -1.251 7.308 1.00 88.31 125 CYS A N 1
ATOM 878 C CA . CYS A 1 125 ? 10.771 -2.384 6.548 1.00 88.31 125 CYS A CA 1
ATOM 879 C C . CYS A 1 125 ? 11.167 -3.717 7.195 1.00 88.31 125 CYS A C 1
ATOM 881 O O . CYS A 1 125 ? 12.244 -3.801 7.795 1.00 88.31 125 CYS A O 1
ATOM 883 N N . PRO A 1 126 ? 10.337 -4.763 7.024 1.00 87.81 126 PRO A N 1
ATOM 884 C CA . PRO A 1 126 ? 10.737 -6.130 7.317 1.00 87.81 126 PRO A CA 1
ATOM 885 C C . PRO A 1 126 ? 12.057 -6.499 6.631 1.00 87.81 126 PRO A C 1
ATOM 887 O O . PRO A 1 126 ? 12.420 -5.908 5.609 1.00 87.81 126 PRO A O 1
ATOM 890 N N . ASP A 1 127 ? 12.732 -7.514 7.173 1.00 81.75 127 ASP A N 1
ATOM 891 C CA . ASP A 1 127 ? 13.948 -8.068 6.577 1.00 81.75 127 ASP A CA 1
ATOM 892 C C . ASP A 1 127 ? 13.724 -8.395 5.085 1.00 81.75 127 ASP A C 1
ATOM 894 O O . ASP A 1 127 ? 12.625 -8.773 4.671 1.00 81.75 127 ASP A O 1
ATOM 898 N N . ASP A 1 128 ? 14.768 -8.209 4.274 1.00 82.75 128 ASP A N 1
ATOM 899 C CA . ASP A 1 128 ? 14.771 -8.387 2.811 1.00 82.75 128 ASP A CA 1
ATOM 900 C C . ASP A 1 128 ? 13.952 -7.369 1.998 1.00 82.75 128 ASP A C 1
ATOM 902 O O . ASP A 1 128 ? 13.844 -7.502 0.777 1.00 82.75 128 ASP A O 1
ATOM 906 N N . LEU A 1 129 ? 13.412 -6.323 2.628 1.00 87.38 129 LEU A N 1
ATOM 907 C CA . LEU A 1 129 ? 12.747 -5.216 1.942 1.00 87.38 129 LEU A CA 1
ATOM 908 C C . LEU A 1 129 ? 13.469 -3.896 2.180 1.00 87.38 129 LEU A C 1
ATOM 910 O O . LEU A 1 129 ? 14.099 -3.663 3.209 1.00 87.38 129 LEU A O 1
ATOM 914 N N . GLN A 1 130 ? 13.332 -2.992 1.219 1.00 86.25 130 GLN A N 1
ATOM 915 C CA . GLN A 1 130 ? 13.898 -1.663 1.299 1.00 86.25 130 GLN A CA 1
ATOM 916 C C . GLN A 1 130 ? 12.802 -0.606 1.325 1.00 86.25 130 GLN A C 1
ATOM 918 O O . GLN A 1 130 ? 11.919 -0.578 0.470 1.00 86.25 130 GLN A O 1
ATOM 923 N N . CYS A 1 131 ? 12.935 0.334 2.257 1.00 87.06 131 CYS A N 1
ATOM 924 C CA . CYS A 1 131 ? 12.128 1.542 2.255 1.00 87.06 131 CYS A CA 1
ATOM 925 C C . CYS A 1 131 ? 12.549 2.453 1.094 1.00 87.06 131 CYS A C 1
ATOM 927 O O . CYS A 1 131 ? 13.684 2.942 1.074 1.00 87.06 131 CYS A O 1
ATOM 929 N N . THR A 1 132 ? 11.654 2.669 0.127 1.00 79.69 132 THR A N 1
ATOM 930 C CA . THR A 1 132 ? 11.858 3.619 -0.974 1.00 79.69 132 THR A CA 1
ATOM 931 C C . THR A 1 132 ? 10.872 4.781 -0.850 1.00 79.69 132 THR A C 1
ATOM 933 O O . THR A 1 132 ? 9.719 4.606 -0.452 1.00 79.69 132 THR A O 1
ATOM 936 N N . GLY A 1 133 ? 11.355 5.989 -1.148 1.00 69.69 133 GLY A N 1
ATOM 937 C CA . GLY A 1 133 ? 10.697 7.238 -0.759 1.00 69.69 133 GLY A CA 1
ATOM 938 C C . GLY A 1 133 ? 11.232 7.726 0.587 1.00 69.69 133 GLY A C 1
ATOM 939 O O . GLY A 1 133 ? 11.009 7.107 1.620 1.00 69.69 133 GLY A O 1
ATOM 940 N N . GLY A 1 134 ? 12.002 8.817 0.567 1.00 44.41 134 GLY A N 1
ATOM 941 C CA . GLY A 1 134 ? 12.737 9.294 1.738 1.00 44.41 134 GLY A CA 1
ATOM 942 C C . GLY A 1 134 ? 12.865 10.811 1.758 1.00 44.41 134 GLY A C 1
ATOM 943 O O . GLY A 1 134 ? 13.838 11.372 1.260 1.00 44.41 134 GLY A O 1
ATOM 944 N N . GLY A 1 135 ? 11.866 11.458 2.352 1.00 47.72 135 GLY A N 1
ATOM 945 C CA . GLY A 1 135 ? 11.903 12.844 2.819 1.00 47.72 135 GLY A CA 1
ATOM 946 C C . GLY A 1 135 ? 11.303 12.916 4.229 1.00 47.72 135 GLY A C 1
ATOM 947 O O . GLY A 1 135 ? 11.371 11.949 4.975 1.00 47.72 135 GLY A O 1
ATOM 948 N N . LEU A 1 136 ? 10.648 14.021 4.595 1.00 39.62 136 LEU A N 1
ATOM 949 C CA . LEU A 1 136 ? 9.879 14.142 5.852 1.00 39.62 136 LEU A CA 1
ATOM 950 C C . LEU A 1 136 ? 8.598 13.269 5.908 1.00 39.62 136 LEU A C 1
ATOM 952 O O . LEU A 1 136 ? 7.831 13.384 6.860 1.00 39.62 136 LEU A O 1
ATOM 956 N N . PHE A 1 137 ? 8.341 12.435 4.896 1.00 51.81 137 PHE A N 1
ATOM 957 C CA . PHE A 1 137 ? 7.103 11.669 4.719 1.00 51.81 137 PHE A CA 1
ATOM 958 C C . PHE A 1 137 ? 7.370 10.160 4.663 1.00 51.81 137 PHE A C 1
ATOM 960 O O . PHE A 1 137 ? 8.499 9.744 4.398 1.00 51.81 137 PHE A O 1
ATOM 967 N N . THR A 1 138 ? 6.321 9.369 4.906 1.00 68.12 138 THR A N 1
ATOM 968 C CA . THR A 1 138 ? 6.309 7.903 4.816 1.00 68.12 138 THR A CA 1
ATOM 969 C C . THR A 1 138 ? 6.698 7.424 3.415 1.00 68.12 138 THR A C 1
ATOM 971 O O . THR A 1 138 ? 6.226 7.954 2.406 1.00 68.12 138 THR A O 1
ATOM 974 N N . GLY A 1 139 ? 7.596 6.440 3.364 1.00 83.94 139 GLY A N 1
ATOM 975 C CA . GLY A 1 139 ? 7.930 5.671 2.168 1.00 83.94 139 GLY A CA 1
ATOM 976 C C . GLY A 1 139 ? 7.131 4.371 2.110 1.00 83.94 139 GLY A C 1
ATOM 977 O O . GLY A 1 139 ? 6.273 4.121 2.957 1.00 83.94 139 GLY A O 1
ATOM 978 N N . PHE A 1 140 ? 7.445 3.527 1.128 1.00 86.25 140 PHE A N 1
ATOM 979 C CA . PHE A 1 140 ? 6.915 2.165 1.055 1.00 86.25 140 PHE A CA 1
ATOM 980 C C . PHE A 1 140 ? 8.040 1.134 0.966 1.00 86.25 140 PHE A C 1
ATOM 982 O O . PHE A 1 140 ? 9.095 1.388 0.381 1.00 86.25 140 PHE A O 1
ATOM 989 N N . CYS A 1 141 ? 7.801 -0.041 1.534 1.00 88.00 141 CYS A N 1
ATOM 990 C CA . CYS A 1 141 ? 8.684 -1.190 1.465 1.00 88.00 141 CYS A CA 1
ATOM 991 C C . CYS A 1 141 ? 8.553 -1.884 0.116 1.00 88.00 141 CYS A C 1
ATOM 993 O O . CYS A 1 141 ? 7.502 -2.439 -0.214 1.00 88.00 141 CYS A O 1
ATOM 995 N N . PHE A 1 142 ? 9.645 -1.891 -0.637 1.00 86.25 142 PHE A N 1
ATOM 996 C CA . PHE A 1 142 ? 9.761 -2.605 -1.897 1.00 86.25 142 PHE A CA 1
ATOM 997 C C . PHE A 1 142 ? 10.795 -3.704 -1.794 1.00 86.25 142 PHE A C 1
ATOM 999 O O . PHE A 1 142 ? 11.768 -3.616 -1.045 1.00 86.25 142 PHE A O 1
ATOM 1006 N N . ARG A 1 143 ? 10.596 -4.732 -2.611 1.00 87.31 143 ARG A N 1
ATOM 1007 C CA . ARG A 1 143 ? 11.596 -5.769 -2.784 1.00 87.31 143 ARG A CA 1
ATOM 1008 C C . ARG A 1 143 ? 12.811 -5.172 -3.508 1.00 87.31 143 ARG A C 1
ATOM 1010 O O . ARG A 1 143 ? 12.615 -4.546 -4.559 1.00 87.31 143 ARG A O 1
ATOM 1017 N N . PRO A 1 144 ? 14.026 -5.332 -2.960 1.00 88.56 144 PRO A N 1
ATOM 1018 C CA . PRO A 1 144 ? 15.239 -4.979 -3.671 1.00 88.56 144 PRO A CA 1
ATOM 1019 C C . PRO A 1 144 ? 15.375 -5.866 -4.907 1.00 88.56 144 PRO A C 1
ATOM 1021 O O . PRO A 1 144 ? 14.777 -6.939 -4.985 1.00 88.56 144 PRO A O 1
ATOM 1024 N N . CYS A 1 145 ? 16.147 -5.403 -5.874 1.00 90.44 145 CYS A N 1
ATOM 1025 C CA . CYS A 1 145 ? 16.367 -6.127 -7.116 1.00 90.44 145 CYS A CA 1
ATOM 1026 C C . CYS A 1 145 ? 17.771 -5.860 -7.650 1.00 90.44 145 CYS A C 1
ATOM 1028 O O . CYS A 1 145 ? 18.417 -4.874 -7.274 1.00 90.44 145 CYS A O 1
ATOM 1030 N N . ASP A 1 146 ? 18.235 -6.730 -8.538 1.00 89.81 146 ASP A N 1
ATOM 1031 C CA . ASP A 1 146 ? 19.479 -6.544 -9.276 1.00 89.81 146 ASP A CA 1
ATOM 1032 C C . ASP A 1 146 ? 19.162 -6.055 -10.694 1.00 89.81 146 ASP A C 1
ATOM 1034 O O . ASP A 1 146 ? 18.549 -6.758 -11.500 1.00 89.81 146 ASP A O 1
ATOM 1038 N N . THR A 1 147 ? 19.618 -4.844 -11.026 1.00 86.00 147 THR A N 1
ATOM 1039 C CA . THR A 1 147 ? 19.396 -4.234 -12.349 1.00 86.00 147 THR A CA 1
ATOM 1040 C C . THR A 1 147 ? 20.050 -5.017 -13.486 1.00 86.00 147 THR A C 1
ATOM 1042 O O . THR A 1 147 ? 19.700 -4.808 -14.645 1.00 86.00 147 THR A O 1
ATOM 1045 N N . SER A 1 148 ? 20.981 -5.925 -13.181 1.00 83.75 148 SER A N 1
ATOM 1046 C CA . SER A 1 148 ? 21.599 -6.825 -14.155 1.00 83.75 148 SER A CA 1
ATOM 1047 C C . SER A 1 148 ? 20.835 -8.136 -14.375 1.00 83.75 148 SER A C 1
ATOM 1049 O O . SER A 1 148 ? 21.089 -8.809 -15.376 1.00 83.75 148 SER A O 1
ATOM 1051 N N . ALA A 1 149 ? 19.905 -8.494 -13.482 1.00 79.56 149 ALA A N 1
ATOM 1052 C CA . ALA A 1 149 ? 19.176 -9.764 -13.515 1.00 79.56 149 ALA A CA 1
ATOM 1053 C C . ALA A 1 149 ? 17.653 -9.620 -13.700 1.00 79.56 149 ALA A C 1
ATOM 1055 O O . ALA A 1 149 ? 17.022 -10.605 -14.077 1.00 79.56 149 ALA A O 1
ATOM 1056 N N . ASP A 1 150 ? 17.090 -8.429 -13.451 1.00 75.12 150 ASP A N 1
ATOM 1057 C CA . ASP A 1 150 ? 15.647 -8.125 -13.465 1.00 75.12 150 ASP A CA 1
ATOM 1058 C C . ASP A 1 150 ? 14.799 -9.228 -12.809 1.00 75.12 150 ASP A C 1
ATOM 1060 O O . ASP A 1 150 ? 13.941 -9.873 -13.408 1.00 75.12 150 ASP A O 1
ATOM 1064 N N . ASP A 1 151 ? 15.060 -9.453 -11.525 1.00 84.19 151 ASP A N 1
ATOM 1065 C CA . ASP A 1 151 ? 14.362 -10.394 -10.645 1.00 84.19 151 ASP A CA 1
ATOM 1066 C C . ASP A 1 151 ? 12.989 -9.876 -10.166 1.00 84.19 151 ASP A C 1
ATOM 1068 O O . ASP A 1 151 ? 12.363 -10.400 -9.231 1.00 84.19 151 ASP A O 1
ATOM 1072 N N . CYS A 1 152 ? 12.481 -8.844 -10.835 1.00 88.06 152 CYS A N 1
ATOM 1073 C CA . CYS A 1 152 ? 11.182 -8.270 -10.570 1.00 88.06 152 CYS A CA 1
ATOM 1074 C C . CYS A 1 152 ? 10.046 -9.127 -11.133 1.00 88.06 152 CYS A C 1
ATOM 1076 O O . CYS A 1 152 ? 10.197 -9.966 -12.019 1.00 88.06 152 CYS A O 1
ATOM 1078 N N . ARG A 1 153 ? 8.861 -8.975 -10.537 1.00 84.44 153 ARG A N 1
ATOM 1079 C CA . ARG A 1 153 ? 7.673 -9.680 -11.030 1.00 84.44 153 ARG A CA 1
ATOM 1080 C C . ARG A 1 153 ? 7.197 -9.031 -12.332 1.00 84.44 153 ARG A C 1
ATOM 1082 O O . ARG A 1 153 ? 7.462 -7.857 -12.571 1.00 84.44 153 ARG A O 1
ATOM 1089 N N . ALA A 1 154 ? 6.371 -9.744 -13.092 1.00 82.38 154 ALA A N 1
ATOM 1090 C CA . ALA A 1 154 ? 5.677 -9.158 -14.236 1.00 82.38 154 ALA A CA 1
ATOM 1091 C C . ALA A 1 154 ? 4.912 -7.871 -13.849 1.00 82.38 154 ALA A C 1
ATOM 1093 O O . ALA A 1 154 ? 4.252 -7.825 -12.805 1.00 82.38 154 ALA A O 1
ATOM 1094 N N . GLY A 1 155 ? 5.010 -6.841 -14.696 1.00 79.94 155 GLY A N 1
ATOM 1095 C CA . GLY A 1 155 ? 4.425 -5.513 -14.464 1.00 79.94 155 GLY A CA 1
ATOM 1096 C C . GLY A 1 155 ? 5.238 -4.615 -13.523 1.00 79.94 155 GLY A C 1
ATOM 1097 O O . GLY A 1 155 ? 4.768 -3.544 -13.134 1.00 79.94 155 GLY A O 1
ATOM 1098 N N . THR A 1 156 ? 6.435 -5.051 -13.131 1.00 87.56 156 THR A N 1
ATOM 1099 C CA . THR A 1 156 ? 7.426 -4.234 -12.428 1.00 87.56 156 THR A CA 1
ATOM 1100 C C . THR A 1 156 ? 8.793 -4.435 -13.061 1.00 87.56 156 THR A C 1
ATOM 1102 O O . THR A 1 156 ? 9.078 -5.536 -13.519 1.00 87.56 156 THR A O 1
ATOM 1105 N N . ARG A 1 157 ? 9.638 -3.409 -13.023 1.00 90.25 157 ARG A N 1
ATOM 1106 C CA . ARG A 1 157 ? 11.033 -3.467 -13.466 1.00 90.25 157 ARG A CA 1
ATOM 1107 C C . ARG A 1 157 ? 11.960 -3.132 -12.321 1.00 90.25 157 ARG A C 1
ATOM 1109 O O . ARG A 1 157 ? 11.594 -2.362 -11.424 1.00 90.25 157 ARG A O 1
ATOM 1116 N N . CYS A 1 158 ? 13.171 -3.658 -12.383 1.00 92.25 158 CYS A N 1
ATOM 1117 C CA . CYS A 1 158 ? 14.212 -3.218 -11.479 1.00 92.25 158 CYS A CA 1
ATOM 1118 C C . CYS A 1 158 ? 14.737 -1.830 -11.871 1.00 92.25 158 CYS A C 1
ATOM 1120 O O . CYS A 1 158 ? 15.314 -1.660 -12.945 1.00 92.25 158 CYS A O 1
ATOM 1122 N N . GLU A 1 159 ? 14.580 -0.837 -10.993 1.00 88.62 159 GLU A N 1
ATOM 1123 C CA . GLU A 1 159 ? 15.117 0.509 -11.213 1.00 88.62 159 GLU A CA 1
ATOM 1124 C C . GLU A 1 159 ? 15.899 1.013 -9.999 1.00 88.62 159 GLU A C 1
ATOM 1126 O O . GLU A 1 159 ? 15.552 0.737 -8.848 1.00 88.62 159 GLU A O 1
ATOM 1131 N N . SER A 1 160 ? 16.964 1.774 -10.261 1.00 88.62 160 SER A N 1
ATOM 1132 C CA . SER A 1 160 ? 17.738 2.447 -9.220 1.00 88.62 160 SER A CA 1
ATOM 1133 C C . SER A 1 160 ? 16.946 3.629 -8.658 1.00 88.62 160 SER A C 1
ATOM 1135 O O . SER A 1 160 ? 16.701 4.614 -9.351 1.00 88.62 160 SER A O 1
ATOM 1137 N N . VAL A 1 161 ? 16.563 3.542 -7.386 1.00 81.94 161 VAL A N 1
ATOM 1138 C CA . VAL A 1 161 ? 15.733 4.536 -6.678 1.00 81.94 161 VAL A CA 1
ATOM 1139 C C . VAL A 1 161 ? 16.551 5.414 -5.718 1.00 81.94 161 VAL A C 1
ATOM 1141 O O . VAL A 1 161 ? 15.998 6.166 -4.916 1.00 81.94 161 VAL A O 1
ATOM 1144 N N . GLY A 1 162 ? 17.885 5.337 -5.784 1.00 74.69 162 GLY A N 1
ATOM 1145 C CA . GLY A 1 162 ? 18.806 6.109 -4.949 1.00 74.69 162 GLY A CA 1
ATOM 1146 C C . GLY A 1 162 ? 20.273 5.729 -5.170 1.00 74.69 162 GLY A C 1
ATOM 1147 O O . GLY A 1 162 ? 20.593 4.891 -6.004 1.00 74.69 162 GLY A O 1
ATOM 1148 N N . ALA A 1 163 ? 21.191 6.330 -4.402 1.00 67.81 163 ALA A N 1
ATOM 1149 C CA . ALA A 1 163 ? 22.639 6.254 -4.656 1.00 67.81 163 ALA A CA 1
ATOM 1150 C C . ALA A 1 163 ? 23.255 4.838 -4.601 1.00 67.81 163 ALA A C 1
ATOM 1152 O O . ALA A 1 163 ? 24.402 4.664 -5.012 1.00 67.81 163 ALA A O 1
ATOM 1153 N N . SER A 1 164 ? 22.543 3.831 -4.087 1.00 75.69 164 SER A N 1
ATOM 1154 C CA . SER A 1 164 ? 23.021 2.438 -4.016 1.00 75.69 164 SER A CA 1
ATOM 1155 C C . SER A 1 164 ? 21.891 1.416 -3.854 1.00 75.69 164 SER A C 1
ATOM 1157 O O . SER A 1 164 ? 22.128 0.319 -3.358 1.00 75.69 164 SER A O 1
ATOM 1159 N N . VAL A 1 165 ? 20.656 1.773 -4.211 1.00 83.69 165 VAL A N 1
ATOM 1160 C CA . VAL A 1 165 ? 19.495 0.906 -3.995 1.00 83.69 165 VAL A CA 1
ATOM 1161 C C . VAL A 1 165 ? 18.711 0.801 -5.287 1.00 83.69 165 VAL A C 1
ATOM 1163 O O . VAL A 1 165 ? 18.329 1.824 -5.855 1.00 83.69 165 VAL A O 1
ATOM 1166 N N . SER A 1 166 ? 18.423 -0.433 -5.689 1.00 89.75 166 SER A N 1
ATOM 1167 C CA . SER A 1 166 ? 17.447 -0.716 -6.735 1.00 89.75 166 SER A CA 1
ATOM 1168 C C . SER A 1 166 ? 16.247 -1.442 -6.147 1.00 89.75 166 SER A C 1
ATOM 1170 O O . SER A 1 166 ? 16.395 -2.241 -5.220 1.00 89.75 166 SER A O 1
ATOM 1172 N N . ALA A 1 167 ? 15.062 -1.131 -6.658 1.00 88.81 167 ALA A N 1
ATOM 1173 C CA . ALA A 1 167 ? 13.809 -1.712 -6.204 1.00 88.81 167 ALA A CA 1
ATOM 1174 C C . ALA A 1 167 ? 12.896 -2.039 -7.387 1.00 88.81 167 ALA A C 1
ATOM 1176 O O . ALA A 1 167 ? 12.973 -1.405 -8.441 1.00 88.81 167 ALA A O 1
ATOM 1177 N N . CYS A 1 168 ? 12.012 -3.017 -7.191 1.00 89.06 168 CYS A N 1
ATOM 1178 C CA . CYS A 1 168 ? 10.982 -3.333 -8.173 1.00 89.06 168 CYS A CA 1
ATOM 1179 C C . CYS A 1 168 ? 9.897 -2.257 -8.176 1.00 89.06 168 CYS A C 1
ATOM 1181 O O . CYS A 1 168 ? 9.049 -2.225 -7.279 1.00 89.06 168 CYS A O 1
ATOM 1183 N N . ILE A 1 169 ? 9.905 -1.405 -9.196 1.00 87.06 169 ILE A N 1
ATOM 1184 C CA . ILE A 1 169 ? 8.922 -0.334 -9.383 1.00 87.06 169 ILE A CA 1
ATOM 1185 C C . ILE A 1 169 ? 7.969 -0.658 -10.546 1.00 87.06 169 ILE A C 1
ATOM 1187 O O . ILE A 1 169 ? 8.277 -1.539 -11.346 1.00 87.06 169 ILE A O 1
ATOM 1191 N N . PRO A 1 170 ? 6.808 0.010 -10.661 1.00 89.50 170 PRO A N 1
ATOM 1192 C CA . PRO A 1 170 ? 5.861 -0.190 -11.761 1.00 89.50 170 PRO A CA 1
ATOM 1193 C C . PRO A 1 170 ? 6.474 -0.104 -13.162 1.00 89.50 170 PRO A C 1
ATOM 1195 O O . PRO A 1 170 ? 7.270 0.791 -13.437 1.00 89.50 170 PRO A O 1
ATOM 1198 N N . ASP A 1 171 ? 6.055 -1.006 -14.051 1.00 92.19 171 ASP A N 1
ATOM 1199 C CA . ASP A 1 171 ? 6.534 -1.069 -15.436 1.00 92.19 171 ASP A CA 1
ATOM 1200 C C . ASP A 1 171 ? 5.428 -1.414 -16.437 1.00 92.19 171 ASP A C 1
ATOM 1202 O O . ASP A 1 171 ? 5.465 -2.438 -17.115 1.00 92.19 171 ASP A O 1
ATOM 1206 N N . CYS A 1 172 ? 4.396 -0.578 -16.526 1.00 94.25 172 CYS A N 1
ATOM 1207 C CA . CYS A 1 172 ? 3.544 -0.632 -17.706 1.00 94.25 172 CYS A CA 1
ATOM 1208 C C . CYS A 1 172 ? 4.326 -0.113 -18.922 1.00 94.25 172 CYS A C 1
ATOM 1210 O O . CYS A 1 172 ? 4.949 0.950 -18.878 1.00 94.25 172 CYS A O 1
ATOM 1212 N N . THR A 1 173 ? 4.276 -0.867 -20.015 1.00 93.12 173 THR A N 1
ATOM 1213 C CA . THR A 1 173 ? 4.922 -0.527 -21.295 1.00 93.12 173 THR A CA 1
ATOM 1214 C C . THR A 1 173 ? 3.916 -0.461 -22.436 1.00 93.12 173 THR A C 1
ATOM 1216 O O . THR A 1 173 ? 4.171 0.145 -23.478 1.00 93.12 173 THR A O 1
ATOM 1219 N N . THR A 1 174 ? 2.748 -1.070 -22.241 1.00 93.31 174 THR A N 1
ATOM 1220 C CA . THR A 1 174 ? 1.619 -1.040 -23.157 1.00 93.31 174 THR A CA 1
ATOM 1221 C C . THR A 1 174 ? 0.321 -0.853 -22.386 1.00 93.31 174 THR A C 1
ATOM 1223 O O . THR A 1 174 ? 0.203 -1.195 -21.211 1.00 93.31 174 THR A O 1
ATOM 1226 N N . ASN A 1 175 ? -0.718 -0.377 -23.074 1.00 94.50 175 ASN A N 1
ATOM 1227 C CA . ASN A 1 175 ? -2.054 -0.282 -22.488 1.00 94.50 175 ASN A CA 1
ATOM 1228 C C . ASN A 1 175 ? -2.566 -1.628 -21.947 1.00 94.50 175 ASN A C 1
ATOM 1230 O O . ASN A 1 175 ? -3.334 -1.632 -20.994 1.00 94.50 175 ASN A O 1
ATOM 1234 N N . ALA A 1 176 ? -2.140 -2.763 -22.510 1.00 93.50 176 ALA A N 1
ATOM 1235 C CA . ALA A 1 176 ? -2.589 -4.084 -22.073 1.00 93.50 176 ALA A CA 1
ATOM 1236 C C . ALA A 1 176 ? -2.061 -4.494 -20.686 1.00 93.50 176 ALA A C 1
ATOM 1238 O O . ALA A 1 176 ? -2.654 -5.374 -20.064 1.00 93.50 176 ALA A O 1
ATOM 1239 N N . ASP A 1 177 ? -1.013 -3.832 -20.187 1.00 92.31 177 ASP A N 1
ATOM 1240 C CA . ASP A 1 177 ? -0.419 -4.097 -18.868 1.00 92.31 177 ASP A CA 1
ATOM 1241 C C . ASP A 1 177 ? -1.269 -3.535 -17.714 1.00 92.31 177 ASP A C 1
ATOM 1243 O O . ASP A 1 177 ? -0.972 -3.751 -16.540 1.00 92.31 177 ASP A O 1
ATOM 1247 N N . CYS A 1 178 ? -2.331 -2.797 -18.045 1.00 92.44 178 CYS A N 1
ATOM 1248 C CA . CYS A 1 178 ? -3.232 -2.156 -17.101 1.00 92.44 178 CYS A CA 1
ATOM 1249 C C . CYS A 1 178 ? -4.634 -2.769 -17.179 1.00 92.44 178 CYS A C 1
ATOM 1251 O O . CYS A 1 178 ? -5.197 -2.947 -18.264 1.00 92.44 178 CYS A O 1
ATOM 1253 N N . LEU A 1 179 ? -5.265 -3.017 -16.028 1.00 89.88 179 LEU A N 1
ATOM 1254 C CA . LEU A 1 179 ? -6.653 -3.491 -15.945 1.00 89.88 179 LEU A CA 1
ATOM 1255 C C . LEU A 1 179 ? -7.632 -2.524 -16.625 1.00 89.88 179 LEU A C 1
ATOM 1257 O O . LEU A 1 179 ? -8.638 -2.952 -17.193 1.00 89.88 179 LEU A O 1
ATOM 1261 N N . ASN A 1 180 ? -7.347 -1.224 -16.580 1.00 89.81 180 ASN A N 1
ATOM 1262 C CA . ASN A 1 180 ? -8.131 -0.179 -17.236 1.00 89.81 180 ASN A CA 1
ATOM 1263 C C . ASN A 1 180 ? -7.741 0.087 -18.705 1.00 89.81 180 ASN A C 1
ATOM 1265 O O . ASN A 1 180 ? -8.293 1.002 -19.326 1.00 89.81 180 ASN A O 1
ATOM 1269 N N . GLN A 1 181 ? -6.816 -0.706 -19.249 1.00 93.62 181 GLN A N 1
ATOM 1270 C CA . GLN A 1 181 ? -6.280 -0.587 -20.600 1.00 93.62 181 GLN A CA 1
ATOM 1271 C C . GLN A 1 181 ? -5.632 0.774 -20.900 1.00 93.62 181 GLN A C 1
ATOM 1273 O O . GLN A 1 181 ? -5.814 1.323 -21.987 1.00 93.62 181 GLN A O 1
ATOM 1278 N N . CYS A 1 182 ? -4.954 1.370 -19.920 1.00 94.38 182 CYS A N 1
ATOM 1279 C CA . CYS A 1 182 ? -4.364 2.695 -20.053 1.00 94.38 182 CYS A CA 1
ATOM 1280 C C . CYS A 1 182 ? -3.055 2.808 -19.265 1.00 94.38 182 CYS A C 1
ATOM 1282 O O . CYS A 1 182 ? -3.058 3.164 -18.084 1.00 94.38 182 CYS A O 1
ATOM 1284 N N . CYS A 1 183 ? -1.941 2.531 -19.939 1.00 95.50 183 CYS A N 1
ATOM 1285 C CA . CYS A 1 183 ? -0.613 2.834 -19.420 1.00 95.50 183 CYS A CA 1
ATOM 1286 C C . CYS A 1 183 ? -0.337 4.327 -19.607 1.00 95.50 183 CYS A C 1
ATOM 1288 O O . CYS A 1 183 ? -0.664 4.890 -20.655 1.00 95.50 183 CYS A O 1
ATOM 1290 N N . HIS A 1 184 ? 0.204 4.978 -18.582 1.00 93.88 184 HIS A N 1
ATOM 1291 C CA . HIS A 1 184 ? 0.425 6.414 -18.589 1.00 93.88 184 HIS A CA 1
ATOM 1292 C C . HIS A 1 184 ? 1.591 6.774 -19.525 1.00 93.88 184 HIS A C 1
ATOM 1294 O O . HIS A 1 184 ? 2.659 6.167 -19.490 1.00 93.88 184 HIS A O 1
ATOM 1300 N N . LEU A 1 185 ? 1.397 7.783 -20.376 1.00 92.88 185 LEU A N 1
ATOM 1301 C CA . LEU A 1 185 ? 2.341 8.130 -21.450 1.00 92.88 185 LEU A CA 1
ATOM 1302 C C . LEU A 1 185 ? 3.636 8.832 -20.996 1.00 92.88 185 LEU A C 1
ATOM 1304 O O . LEU A 1 185 ? 4.506 9.096 -21.821 1.00 92.88 185 LEU A O 1
ATOM 1308 N N . ASP A 1 186 ? 3.768 9.164 -19.712 1.00 89.56 186 ASP A N 1
ATOM 1309 C CA . ASP A 1 186 ? 4.929 9.888 -19.163 1.00 89.56 186 ASP A CA 1
ATOM 1310 C C . ASP A 1 186 ? 6.152 9.001 -18.882 1.00 89.56 186 ASP A C 1
ATOM 1312 O O . ASP A 1 186 ? 7.180 9.506 -18.435 1.00 89.56 186 ASP A O 1
ATOM 1316 N N . GLY A 1 187 ? 6.053 7.695 -19.141 1.00 84.06 187 GLY A N 1
ATOM 1317 C CA . GLY A 1 187 ? 7.148 6.749 -18.932 1.00 84.06 187 GLY A CA 1
ATOM 1318 C C . GLY A 1 187 ? 7.394 6.387 -17.466 1.00 84.06 187 GLY A C 1
ATOM 1319 O O . GLY A 1 187 ? 8.395 5.745 -17.163 1.00 84.06 187 GLY A O 1
ATOM 1320 N N . THR A 1 188 ? 6.493 6.748 -16.546 1.00 87.94 188 THR A N 1
ATOM 1321 C CA . THR A 1 188 ? 6.595 6.338 -15.132 1.00 87.94 188 THR A CA 1
ATOM 1322 C C . THR A 1 188 ? 6.412 4.835 -14.926 1.00 87.94 188 THR A C 1
ATOM 1324 O O . THR A 1 188 ? 6.815 4.310 -13.892 1.00 87.94 188 THR A O 1
ATOM 1327 N N . GLY A 1 189 ? 5.808 4.133 -15.890 1.00 90.75 189 GLY A N 1
ATOM 1328 C CA . GLY A 1 189 ? 5.393 2.737 -15.743 1.00 90.75 189 GLY A CA 1
ATOM 1329 C C . GLY A 1 189 ? 4.111 2.564 -14.920 1.00 90.75 189 GLY A C 1
ATOM 1330 O O . GLY A 1 189 ? 3.749 1.437 -14.582 1.00 90.75 189 GLY A O 1
ATOM 1331 N N . LEU A 1 190 ? 3.412 3.656 -14.593 1.00 92.75 190 LEU A N 1
ATOM 1332 C CA . LEU A 1 190 ? 2.108 3.637 -13.929 1.00 92.75 190 LEU A CA 1
ATOM 1333 C C . LEU A 1 190 ? 0.965 3.606 -14.949 1.00 92.75 190 LEU A C 1
ATOM 1335 O O . LEU A 1 190 ? 1.028 4.222 -16.003 1.00 92.75 190 LEU A O 1
ATOM 1339 N N . CYS A 1 191 ? -0.133 2.952 -14.606 1.00 93.44 191 CYS A N 1
ATOM 1340 C CA . CYS A 1 191 ? -1.419 3.079 -15.278 1.00 93.44 191 CYS A CA 1
ATOM 1341 C C . CYS A 1 191 ? -2.098 4.405 -14.913 1.00 93.44 191 CYS A C 1
ATOM 1343 O O . CYS A 1 191 ? -2.026 4.837 -13.765 1.00 93.44 191 CYS A O 1
ATOM 1345 N N . ASP A 1 192 ? -2.826 5.032 -15.842 1.00 91.94 192 ASP A N 1
ATOM 1346 C CA . ASP A 1 192 ? -3.599 6.248 -15.549 1.00 91.94 192 ASP A CA 1
ATOM 1347 C C . ASP A 1 192 ? -5.005 5.881 -15.044 1.00 91.94 192 ASP A C 1
ATOM 1349 O O . ASP A 1 192 ? -5.862 5.516 -15.858 1.00 91.94 192 ASP A O 1
ATOM 1353 N N . PRO A 1 193 ? -5.326 6.043 -13.744 1.00 86.69 193 PRO A N 1
ATOM 1354 C CA . PRO A 1 193 ? -6.634 5.669 -13.209 1.00 86.69 193 PRO A CA 1
ATOM 1355 C C . PRO A 1 193 ? -7.792 6.469 -13.825 1.00 86.69 193 PRO A C 1
ATOM 1357 O O . PRO A 1 193 ? -8.939 6.019 -13.788 1.00 86.69 193 PRO A O 1
ATOM 1360 N N . ARG A 1 194 ? -7.515 7.658 -14.379 1.00 88.06 194 ARG A N 1
ATOM 1361 C CA . ARG A 1 194 ? -8.501 8.548 -15.011 1.00 88.06 194 ARG A CA 1
ATOM 1362 C C . ARG A 1 194 ? -8.659 8.300 -16.508 1.00 88.06 194 ARG A C 1
ATOM 1364 O O . ARG A 1 194 ? -9.626 8.797 -17.081 1.00 88.06 194 ARG A O 1
ATOM 1371 N N . ARG A 1 195 ? -7.759 7.528 -17.122 1.00 87.00 195 ARG A N 1
ATOM 1372 C CA . ARG A 1 195 ? -7.742 7.219 -18.561 1.00 87.00 195 ARG A CA 1
ATOM 1373 C C . ARG A 1 195 ? -7.679 8.461 -19.461 1.00 87.00 195 ARG A C 1
ATOM 1375 O O . ARG A 1 195 ? -8.330 8.504 -20.503 1.00 87.00 195 ARG A O 1
ATOM 1382 N N . ILE A 1 196 ? -6.944 9.485 -19.036 1.00 88.88 196 ILE A N 1
ATOM 1383 C CA . ILE A 1 196 ? -6.794 10.757 -19.756 1.00 88.88 196 ILE A CA 1
ATOM 1384 C C . ILE A 1 196 ? -5.512 10.747 -20.599 1.00 88.88 196 ILE A C 1
ATOM 1386 O O . ILE A 1 196 ? -5.503 11.282 -21.704 1.00 88.88 196 ILE A O 1
ATOM 1390 N N . LEU A 1 197 ? -4.445 10.132 -20.091 1.00 90.38 197 LEU A N 1
ATOM 1391 C CA . LEU A 1 197 ? -3.092 10.169 -20.642 1.00 90.38 197 LEU A CA 1
ATOM 1392 C C . LEU A 1 197 ? -2.596 8.759 -20.999 1.00 90.38 197 LEU A C 1
ATOM 1394 O O . LEU A 1 197 ? -1.510 8.354 -20.588 1.00 90.38 197 LEU A O 1
ATOM 1398 N N . CYS A 1 198 ? -3.387 8.015 -21.776 1.00 90.62 198 CYS A N 1
ATOM 1399 C CA . CYS A 1 198 ? -3.001 6.683 -22.248 1.00 90.62 198 CYS A CA 1
ATOM 1400 C C . CYS A 1 198 ? -1.958 6.755 -23.368 1.00 90.62 198 CYS A C 1
ATOM 1402 O O . CYS A 1 198 ? -1.968 7.686 -24.178 1.00 90.62 198 CYS A O 1
ATOM 1404 N N . MET A 1 199 ? -1.117 5.727 -23.471 1.00 89.81 199 MET A N 1
ATOM 1405 C CA . MET A 1 199 ? -0.296 5.506 -24.662 1.00 89.81 199 MET A CA 1
ATOM 1406 C C . MET A 1 199 ? -1.181 5.370 -25.914 1.00 89.81 199 MET A C 1
ATOM 1408 O O . MET A 1 199 ? -2.292 4.834 -25.836 1.00 89.81 199 MET A O 1
ATOM 1412 N N . MET A 1 200 ? -0.692 5.882 -27.050 1.00 82.56 200 MET A N 1
ATOM 1413 C CA . MET A 1 200 ? -1.369 5.812 -28.356 1.00 82.56 200 MET A CA 1
ATOM 1414 C C . MET A 1 200 ? -1.188 4.457 -29.035 1.00 82.56 200 MET A C 1
ATOM 1416 O O . MET A 1 200 ? -0.086 3.881 -28.907 1.00 82.56 200 MET A O 1
#

Secondary structure (DSSP, 8-state):
---TT-------B--SSTTS-SSTTEEEEEEP-SSSS-EEEEEE-TTSTT-S-SSTT-EEESSTTEETTTEE-TT-EEEPPP-GGGTT---BTTBS-SSSEEE-HHHH--TT-EEE-EEBTTBPPPTT-EEE--SSS-EEEE-B--TTT--PPTTEEEEEEETTEEEEEE---SGGGSTTS-BBTTSSS-B-TTSSSB--

Radius of gyration: 19.19 Å; chains: 1; bounding box: 49×33×56 Å

Sequence (200 aa):
MPDPDNRGICMATCTPGPEACARQGYTCKSLGPARGAEKNVCAPDCNEAHGGCGETGWICDPYAGVFLGGATFGFGRCQPPLDTVALGGPCRITSGCRGGFCLAESLVGYPHGLCAEECGPFDPCPDDLQCTGGGLFTGFCFRPCDTSADDCRAGTRCESVGASVSACIPDCTTNADCLNQCCHLDGTGLCDPRRILCMM

Foldseek 3Di:
DPDPVPDDDDFAFFDADPPGDVAAQWHWDWDPCPPHDITTTTAGPLVDQAGGHPDPQWRWAQQPPCPPPRDRPSRTDTAHDWPPVLAQPAAACVDRTRRFGWPHCLRNQQQSTGTKHKDDPVRADDPQWHFADDDPDIGITFHWDDQVPQPHDPQWGWDDRDDPTTGTAGADPFLVSHPNSFQAPPRRNGGDSVNPGGDD

pLDDT: mean 79.32, std 14.57, range [32.12, 95.5]